Protein AF-U9T8V6-F1 (afdb_monomer)

Structure (mmCIF, N/CA/C/O backbone):
data_AF-U9T8V6-F1
#
_entry.id   AF-U9T8V6-F1
#
loop_
_atom_site.group_PDB
_atom_site.id
_atom_site.type_symbol
_atom_site.label_atom_id
_atom_site.label_alt_id
_atom_site.label_comp_id
_atom_site.label_asym_id
_atom_site.label_entity_id
_atom_site.label_seq_id
_atom_site.pdbx_PDB_ins_code
_atom_site.Cartn_x
_atom_site.Cartn_y
_atom_site.Cartn_z
_atom_site.occupancy
_atom_site.B_iso_or_equiv
_atom_site.auth_seq_id
_atom_site.auth_comp_id
_atom_site.auth_asym_id
_atom_site.auth_atom_id
_atom_site.pdbx_PDB_model_num
ATOM 1 N N . MET A 1 1 ? -4.586 -2.892 13.333 1.00 76.56 1 MET A N 1
ATOM 2 C CA . MET A 1 1 ? -3.416 -2.695 12.444 1.00 76.56 1 MET A CA 1
ATOM 3 C C . MET A 1 1 ? -3.308 -3.919 11.560 1.00 76.56 1 MET A C 1
ATOM 5 O O . MET A 1 1 ? -3.652 -4.995 12.030 1.00 76.56 1 MET A O 1
ATOM 9 N N . HIS A 1 2 ? -2.872 -3.768 10.314 1.00 85.69 2 HIS A N 1
ATOM 10 C CA . HIS A 1 2 ? -2.893 -4.848 9.320 1.00 85.69 2 HIS A CA 1
ATOM 11 C C . HIS A 1 2 ? -1.526 -5.534 9.220 1.00 85.69 2 HIS A C 1
ATOM 13 O O . HIS A 1 2 ? -0.833 -5.452 8.205 1.00 85.69 2 HIS A O 1
ATOM 19 N N . VAL A 1 3 ? -1.126 -6.150 10.335 1.00 90.56 3 VAL A N 1
A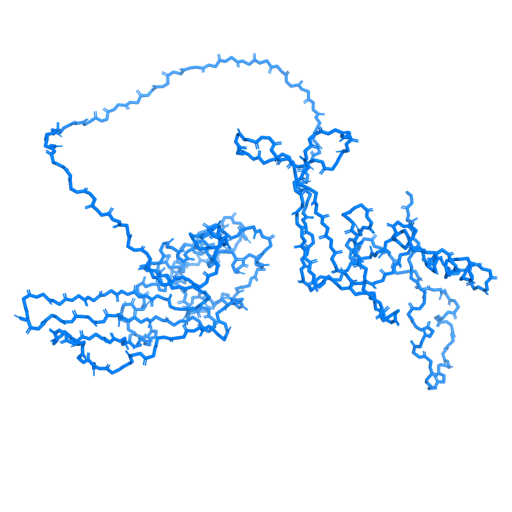TOM 20 C CA . VAL A 1 3 ? 0.111 -6.924 10.488 1.00 90.56 3 VAL A CA 1
ATOM 21 C C . VAL A 1 3 ? -0.121 -8.155 11.350 1.00 90.56 3 VAL A C 1
ATOM 23 O O . VAL A 1 3 ? -0.880 -8.114 12.316 1.00 90.56 3 VAL A O 1
ATOM 26 N N . GLU A 1 4 ? 0.610 -9.210 11.026 1.00 90.94 4 GLU A N 1
ATOM 27 C CA . GLU A 1 4 ? 0.791 -10.410 11.834 1.00 90.94 4 GLU A CA 1
ATOM 28 C C . GLU A 1 4 ? 2.281 -10.505 12.198 1.00 90.94 4 GLU A C 1
ATOM 30 O O . GLU A 1 4 ? 3.149 -10.350 11.334 1.00 90.94 4 GLU A O 1
ATOM 35 N N . ILE A 1 5 ? 2.596 -10.744 13.473 1.00 90.75 5 ILE A N 1
ATOM 36 C CA . ILE A 1 5 ? 3.973 -11.002 13.913 1.00 90.75 5 ILE A CA 1
ATOM 37 C C . ILE A 1 5 ? 4.182 -12.515 13.910 1.00 90.75 5 ILE A C 1
ATOM 39 O O . ILE A 1 5 ? 3.436 -13.245 14.558 1.00 90.75 5 ILE A O 1
ATOM 43 N N . THR A 1 6 ? 5.186 -12.980 13.173 1.00 90.88 6 THR A N 1
ATOM 44 C CA . THR A 1 6 ? 5.519 -14.404 13.028 1.00 90.88 6 THR A CA 1
ATOM 45 C C . THR A 1 6 ? 6.932 -14.678 13.542 1.00 90.88 6 THR A C 1
ATOM 47 O O . THR A 1 6 ? 7.736 -13.758 13.686 1.00 90.88 6 THR A O 1
ATOM 50 N N . SER A 1 7 ? 7.271 -15.953 13.740 1.00 88.88 7 SER A N 1
ATOM 51 C CA . SER A 1 7 ? 8.639 -16.415 14.030 1.00 88.88 7 SER A CA 1
ATOM 52 C C . SER A 1 7 ? 9.657 -16.138 12.912 1.00 88.88 7 SER A C 1
ATOM 54 O O . SER A 1 7 ? 10.851 -16.345 13.115 1.00 88.88 7 SER A O 1
ATOM 56 N N . TYR A 1 8 ? 9.204 -15.680 11.739 1.00 89.44 8 TYR A N 1
ATOM 57 C CA . TYR A 1 8 ? 10.047 -15.333 10.593 1.00 89.44 8 TYR A CA 1
ATOM 58 C C . TYR A 1 8 ? 10.137 -13.817 10.340 1.00 89.44 8 TYR A C 1
ATOM 60 O O . TYR A 1 8 ? 10.851 -13.401 9.425 1.00 89.44 8 TYR A O 1
ATOM 68 N N . GLY A 1 9 ? 9.422 -12.993 11.117 1.00 93.38 9 GLY A N 1
ATOM 69 C CA . GLY A 1 9 ? 9.320 -11.542 10.935 1.00 93.38 9 GLY A CA 1
ATOM 70 C C . GLY A 1 9 ? 7.880 -11.029 10.836 1.00 93.38 9 GLY A C 1
ATOM 71 O O . GLY A 1 9 ? 6.915 -11.705 11.206 1.00 93.38 9 GLY A O 1
ATOM 72 N N . ILE A 1 10 ? 7.730 -9.809 10.322 1.00 94.62 10 ILE A N 1
ATOM 73 C CA . ILE A 1 10 ? 6.448 -9.105 10.192 1.00 94.62 10 ILE A CA 1
ATOM 74 C C . ILE A 1 10 ? 5.794 -9.449 8.846 1.00 94.62 10 ILE A C 1
ATOM 76 O O . ILE A 1 10 ? 6.350 -9.162 7.784 1.00 94.62 10 ILE A O 1
ATOM 80 N N . LYS A 1 11 ? 4.586 -10.014 8.870 1.00 94.88 11 LYS A N 1
ATOM 81 C CA . LYS A 1 11 ? 3.729 -10.190 7.687 1.00 94.88 11 LYS A CA 1
ATOM 82 C C . LYS A 1 11 ? 2.713 -9.046 7.637 1.00 94.88 11 LYS A C 1
ATOM 84 O O . LYS A 1 11 ? 2.140 -8.680 8.659 1.00 94.88 11 LYS A O 1
ATOM 89 N N . VAL A 1 12 ? 2.489 -8.472 6.456 1.00 92.88 12 VAL A N 1
ATOM 90 C CA . VAL A 1 12 ? 1.542 -7.361 6.241 1.00 92.88 12 VAL A CA 1
ATOM 91 C C . VAL A 1 12 ? 0.280 -7.894 5.569 1.00 92.88 12 VAL A C 1
ATOM 93 O O . VAL A 1 12 ? 0.374 -8.627 4.590 1.00 92.88 12 VAL A O 1
ATOM 96 N N . THR A 1 13 ? -0.893 -7.533 6.095 1.00 91.56 13 THR A N 1
ATOM 97 C CA . THR A 1 13 ? -2.197 -8.079 5.664 1.00 91.56 13 THR A CA 1
ATOM 98 C C . THR A 1 13 ? -3.096 -7.073 4.941 1.00 91.56 13 THR A C 1
ATOM 100 O O . THR A 1 13 ? -4.217 -7.408 4.573 1.00 91.56 13 THR A O 1
ATOM 103 N N . ALA A 1 14 ? -2.622 -5.844 4.713 1.00 87.88 14 ALA A N 1
ATOM 104 C CA . ALA A 1 14 ? -3.291 -4.850 3.872 1.00 87.88 14 ALA A CA 1
ATOM 105 C C . ALA A 1 14 ? -2.462 -4.544 2.623 1.00 87.88 14 ALA A C 1
ATOM 107 O O . ALA A 1 14 ? -1.238 -4.428 2.696 1.00 87.88 14 ALA A O 1
ATOM 108 N N . THR A 1 15 ? -3.138 -4.343 1.494 1.00 91.06 15 THR A N 1
ATOM 109 C CA . THR A 1 15 ? -2.513 -3.953 0.229 1.00 91.06 15 THR A CA 1
ATOM 110 C C . THR A 1 15 ? -3.439 -3.080 -0.618 1.00 91.06 15 THR A C 1
ATOM 112 O O . THR A 1 15 ? -4.660 -3.155 -0.507 1.00 91.06 15 THR A O 1
ATOM 115 N N . ASP A 1 16 ? -2.839 -2.266 -1.479 1.00 88.50 16 ASP A N 1
ATOM 116 C CA . ASP A 1 16 ? -3.443 -1.591 -2.631 1.00 88.50 16 ASP A CA 1
ATOM 117 C C . ASP A 1 16 ? -2.772 -2.007 -3.965 1.00 88.50 16 ASP A C 1
ATOM 119 O O . ASP A 1 16 ? -3.024 -1.414 -5.010 1.00 88.50 16 ASP A O 1
ATOM 123 N N . GLY A 1 17 ? -1.915 -3.038 -3.947 1.00 84.69 17 GLY A N 1
ATOM 124 C CA . GLY A 1 17 ? -1.152 -3.524 -5.106 1.00 84.69 17 GLY A CA 1
ATOM 125 C C . GLY A 1 17 ? -1.876 -4.528 -6.012 1.00 84.69 17 GLY A C 1
ATOM 126 O O . GLY A 1 17 ? -1.366 -4.850 -7.088 1.00 84.69 17 GLY A O 1
ATOM 127 N N . ILE A 1 18 ? -3.047 -5.035 -5.618 1.00 80.88 18 ILE A N 1
ATOM 128 C CA . ILE A 1 18 ? -3.827 -6.000 -6.413 1.00 80.88 18 ILE A CA 1
ATOM 129 C C . ILE A 1 18 ? -4.321 -5.334 -7.708 1.00 80.88 18 ILE A C 1
ATOM 131 O O . ILE A 1 18 ? -4.786 -4.198 -7.701 1.00 80.88 18 ILE A O 1
ATOM 135 N N . GLY A 1 19 ? -4.185 -6.031 -8.842 1.00 77.25 19 GLY A N 1
ATOM 136 C CA . GLY A 1 19 ? -4.535 -5.499 -10.168 1.00 77.25 19 GLY A CA 1
ATOM 137 C C . GLY A 1 19 ? -3.570 -4.438 -10.721 1.00 77.25 19 GLY A C 1
ATOM 138 O O . GLY A 1 19 ? -3.832 -3.868 -11.779 1.00 77.25 19 GLY A O 1
ATOM 139 N N . SER A 1 20 ? -2.453 -4.161 -10.039 1.00 79.75 20 SER A N 1
ATOM 140 C CA . SER A 1 20 ? -1.491 -3.143 -10.473 1.00 79.75 20 SER A CA 1
ATOM 141 C C . SER A 1 20 ? -0.721 -3.513 -11.749 1.00 79.75 20 SER A C 1
ATOM 143 O O . SER A 1 20 ? -0.391 -4.673 -12.007 1.00 79.75 20 SER A O 1
ATOM 145 N N . SER A 1 21 ? -0.397 -2.493 -12.551 1.00 80.94 21 SER A N 1
ATOM 146 C CA . SER A 1 21 ? 0.270 -2.653 -13.849 1.00 80.94 21 SER A CA 1
ATOM 147 C C . SER A 1 21 ? 1.743 -3.057 -13.698 1.00 80.94 21 SER A C 1
ATOM 149 O O . SER A 1 21 ? 2.580 -2.273 -13.245 1.00 80.94 21 SER A O 1
ATOM 151 N N . GLN A 1 22 ? 2.056 -4.287 -14.108 1.00 84.62 22 GLN A N 1
ATOM 152 C CA . GLN A 1 22 ? 3.395 -4.881 -14.059 1.00 84.62 22 GLN A CA 1
ATOM 153 C C . GLN A 1 22 ? 4.218 -4.550 -15.326 1.00 84.62 22 GLN A C 1
ATOM 155 O O . GLN A 1 22 ? 3.644 -4.290 -16.390 1.00 84.62 22 GLN A O 1
ATOM 160 N N . PRO A 1 23 ? 5.566 -4.559 -15.269 1.00 86.69 23 PRO A N 1
ATOM 161 C CA . PRO A 1 23 ? 6.399 -4.289 -16.441 1.00 86.69 23 PRO A CA 1
ATOM 162 C C . PRO A 1 23 ? 6.256 -5.389 -17.507 1.00 86.69 23 PRO A C 1
ATOM 164 O O . PRO A 1 23 ? 6.464 -6.566 -17.230 1.00 86.69 23 PRO A O 1
ATOM 167 N N . LYS A 1 24 ? 5.949 -4.994 -18.751 1.00 87.12 24 LYS A N 1
ATOM 168 C CA . LYS A 1 24 ? 5.749 -5.925 -19.881 1.00 87.12 24 LYS A CA 1
ATOM 169 C C . LYS A 1 24 ? 7.059 -6.481 -20.461 1.00 87.12 24 LYS A C 1
ATOM 171 O O . LYS A 1 24 ? 7.102 -7.626 -20.900 1.00 87.12 24 LYS A O 1
ATOM 176 N N . ASN A 1 25 ? 8.130 -5.686 -20.460 1.00 86.38 25 ASN A N 1
ATOM 177 C CA . ASN A 1 25 ? 9.401 -6.020 -21.114 1.00 86.38 25 ASN A CA 1
ATOM 178 C C . ASN A 1 25 ? 10.255 -6.943 -20.224 1.00 86.38 25 ASN A C 1
ATOM 180 O O . ASN A 1 25 ? 11.256 -6.510 -19.659 1.00 86.38 25 ASN A O 1
ATOM 184 N N . LEU A 1 26 ? 9.840 -8.203 -20.058 1.00 87.50 26 LEU A N 1
ATOM 185 C CA . LEU A 1 26 ? 10.507 -9.187 -19.186 1.00 87.50 26 LEU A CA 1
ATOM 186 C C . LEU A 1 26 ? 11.672 -9.946 -19.853 1.00 87.50 26 LEU A C 1
ATOM 188 O O . LEU A 1 26 ? 12.389 -10.682 -19.180 1.00 87.50 26 LEU A O 1
ATOM 192 N N . LYS A 1 27 ? 11.861 -9.783 -21.166 1.00 86.81 27 LYS A N 1
ATOM 193 C CA . LYS A 1 27 ? 12.964 -10.368 -21.947 1.00 86.81 27 LYS A CA 1
ATOM 194 C C . LYS A 1 27 ? 13.853 -9.254 -22.515 1.00 86.81 27 LYS A C 1
ATOM 196 O O . LYS A 1 27 ? 13.319 -8.173 -22.770 1.00 86.81 27 LYS A O 1
ATOM 201 N N . PRO A 1 28 ? 15.156 -9.501 -22.752 1.00 84.44 28 PRO A N 1
ATOM 202 C CA . PRO A 1 28 ? 16.010 -8.609 -23.532 1.00 84.44 28 PRO A CA 1
ATOM 203 C C . PRO A 1 28 ? 15.367 -8.257 -24.879 1.00 84.44 28 PRO A C 1
ATOM 205 O O . PRO A 1 28 ? 14.999 -9.142 -25.649 1.00 84.44 28 PRO A O 1
ATOM 208 N N . VAL A 1 29 ? 15.221 -6.960 -25.145 1.00 82.88 29 VAL A N 1
ATOM 209 C CA . VAL A 1 29 ? 14.753 -6.397 -26.418 1.00 82.88 29 VAL A CA 1
ATOM 210 C C . VAL A 1 29 ? 15.662 -5.221 -26.755 1.00 82.88 29 VAL A C 1
ATOM 212 O O . VAL A 1 29 ? 16.006 -4.442 -25.862 1.00 82.88 29 VAL A O 1
ATOM 215 N N . ASN A 1 30 ? 16.044 -5.111 -28.027 1.00 83.25 30 ASN A N 1
ATOM 216 C CA . ASN A 1 30 ? 16.799 -3.980 -28.553 1.00 83.25 30 ASN A CA 1
ATOM 217 C C . ASN A 1 30 ? 15.864 -2.787 -28.811 1.00 83.25 30 ASN A C 1
ATOM 219 O O . ASN A 1 30 ? 14.921 -2.899 -29.593 1.00 83.25 30 ASN A O 1
ATOM 223 N N . ASP A 1 31 ? 16.158 -1.642 -28.193 1.00 79.94 31 ASP A N 1
ATOM 224 C CA . ASP A 1 31 ? 15.668 -0.327 -28.620 1.00 79.94 31 ASP A CA 1
ATOM 225 C C . ASP A 1 31 ? 16.151 -0.046 -30.066 1.00 79.94 31 ASP A C 1
ATOM 227 O O . ASP A 1 31 ? 17.206 -0.535 -30.473 1.00 79.94 31 ASP A O 1
ATOM 231 N N . GLU A 1 32 ? 15.487 0.859 -30.796 1.00 81.00 32 GLU A N 1
ATOM 232 C CA . GLU A 1 32 ? 15.889 1.368 -32.135 1.00 81.00 32 GLU A CA 1
ATOM 233 C C . GLU A 1 32 ? 17.372 1.782 -32.241 1.00 81.00 32 GLU A C 1
ATOM 235 O O . GLU A 1 32 ? 17.970 1.778 -33.313 1.00 81.00 32 GLU A O 1
ATOM 240 N N . LYS A 1 33 ? 17.976 2.156 -31.107 1.00 80.06 33 LYS A N 1
ATOM 241 C CA . LYS A 1 33 ? 19.366 2.618 -30.990 1.00 80.06 33 LYS A CA 1
ATOM 242 C C . LYS A 1 33 ? 20.358 1.496 -30.643 1.00 80.06 33 LYS A C 1
ATOM 244 O O . LYS A 1 33 ? 21.505 1.787 -30.319 1.00 80.06 33 LYS A O 1
ATOM 249 N N . GLY A 1 34 ? 19.926 0.232 -30.672 1.00 80.94 34 GLY A N 1
ATOM 250 C CA . GLY A 1 34 ? 20.739 -0.943 -30.332 1.00 80.94 34 GLY A CA 1
ATOM 251 C C . GLY A 1 34 ? 21.052 -1.095 -28.839 1.00 80.94 34 GLY A C 1
ATOM 252 O O . GLY A 1 34 ? 22.026 -1.751 -28.493 1.00 80.94 34 GLY A O 1
ATOM 253 N N . ASN A 1 35 ? 20.270 -0.467 -27.955 1.00 85.25 35 ASN A N 1
ATOM 254 C CA . ASN A 1 35 ? 20.413 -0.626 -26.503 1.00 85.25 35 ASN A CA 1
ATOM 255 C C . ASN A 1 35 ? 19.469 -1.724 -26.010 1.00 85.25 35 ASN A C 1
ATOM 257 O O . ASN A 1 35 ? 18.309 -1.739 -26.414 1.00 85.25 35 ASN A O 1
ATOM 261 N N . VAL A 1 36 ? 19.906 -2.571 -25.082 1.00 87.19 36 VAL A N 1
ATOM 262 C CA . VAL A 1 36 ? 19.063 -3.624 -24.498 1.00 87.19 36 VAL A CA 1
ATOM 263 C C . VAL A 1 36 ? 18.389 -3.102 -23.228 1.00 87.19 36 VAL A C 1
ATOM 265 O O . VAL A 1 36 ? 19.043 -2.501 -22.375 1.00 87.19 36 VAL A O 1
ATOM 268 N N . SER A 1 37 ? 17.073 -3.303 -23.080 1.00 89.00 37 SER A N 1
ATOM 269 C CA . SER A 1 37 ? 16.305 -2.784 -21.932 1.00 89.00 37 SER A CA 1
ATOM 270 C C . SER A 1 37 ? 15.194 -3.739 -21.471 1.00 89.00 37 SER A C 1
ATOM 272 O O . SER A 1 37 ? 14.155 -3.847 -22.125 1.00 89.00 37 SER A O 1
ATOM 274 N N . TYR A 1 38 ? 15.368 -4.377 -20.306 1.00 90.75 38 TYR A N 1
ATOM 275 C CA . TYR A 1 38 ? 14.437 -5.388 -19.777 1.00 90.75 38 TYR A CA 1
ATOM 276 C C . TYR A 1 38 ? 14.312 -5.395 -18.245 1.00 90.75 38 TYR A C 1
ATOM 278 O O . TYR A 1 38 ? 15.158 -4.875 -17.520 1.00 90.75 38 TYR A O 1
ATOM 286 N N . TYR A 1 39 ? 13.228 -5.990 -17.744 1.00 91.69 39 TYR A N 1
ATOM 287 C CA . TYR A 1 39 ? 12.897 -6.095 -16.324 1.00 91.69 39 TYR A CA 1
ATOM 288 C C . TYR A 1 39 ? 13.025 -7.541 -15.838 1.00 91.69 39 TYR A C 1
ATOM 290 O O . TYR A 1 39 ? 12.225 -8.403 -16.193 1.00 91.69 39 TYR A O 1
ATOM 298 N N . GLN A 1 40 ? 13.993 -7.793 -14.961 1.00 92.38 40 GLN A N 1
ATOM 299 C CA . GLN A 1 40 ? 14.139 -9.062 -14.253 1.00 92.38 40 GLN A CA 1
ATOM 300 C C . GLN A 1 40 ? 13.305 -9.026 -12.965 1.00 92.38 40 GLN A C 1
ATOM 302 O O . GLN A 1 40 ? 13.500 -8.140 -12.133 1.00 92.38 40 GLN A O 1
ATOM 307 N N . ARG A 1 41 ? 12.378 -9.976 -12.783 1.00 92.75 41 ARG A N 1
ATOM 308 C CA . ARG A 1 41 ? 11.651 -10.167 -11.513 1.00 92.75 41 ARG A CA 1
ATOM 309 C C . ARG A 1 41 ? 12.570 -10.831 -10.486 1.00 92.75 41 ARG A C 1
ATOM 311 O O . ARG A 1 41 ? 13.279 -11.772 -10.837 1.00 92.75 41 ARG A O 1
ATOM 318 N N . PHE A 1 42 ? 12.503 -10.408 -9.225 1.00 90.38 42 PHE A N 1
ATOM 319 C CA . PHE A 1 42 ? 13.131 -11.131 -8.118 1.00 90.38 42 PHE A CA 1
ATOM 320 C C . PHE A 1 42 ? 12.126 -11.947 -7.310 1.00 90.38 42 PHE A C 1
ATOM 322 O O . PHE A 1 42 ? 10.945 -11.610 -7.207 1.00 90.38 42 PHE A O 1
ATOM 329 N N . THR A 1 43 ? 12.629 -13.034 -6.733 1.00 86.31 43 THR A N 1
ATOM 330 C CA . THR A 1 43 ? 11.986 -13.748 -5.632 1.00 86.31 43 THR A CA 1
ATOM 331 C C . THR A 1 43 ? 12.506 -13.184 -4.312 1.00 86.31 43 THR A C 1
ATOM 333 O O . THR A 1 43 ? 13.596 -12.615 -4.251 1.00 86.31 43 THR A O 1
ATOM 336 N N . ASN A 1 44 ? 11.765 -13.383 -3.225 1.00 78.00 44 ASN A N 1
ATOM 337 C CA . ASN A 1 44 ? 12.134 -12.849 -1.907 1.00 78.00 44 ASN A CA 1
ATOM 338 C C . ASN A 1 44 ? 13.382 -13.511 -1.291 1.00 78.00 44 ASN A C 1
ATOM 340 O O . ASN A 1 44 ? 13.912 -13.021 -0.301 1.00 78.00 44 ASN A O 1
ATOM 344 N N . LYS A 1 45 ? 13.875 -14.592 -1.915 1.00 80.69 45 LYS A N 1
ATOM 345 C CA . LYS A 1 45 ? 15.147 -15.260 -1.596 1.00 80.69 45 LYS A CA 1
ATOM 346 C C . LYS A 1 45 ? 16.370 -14.582 -2.238 1.00 80.69 45 LYS A C 1
ATOM 348 O O . LYS A 1 45 ? 17.493 -14.980 -1.954 1.00 80.69 45 LYS A O 1
ATOM 353 N N . ASP A 1 46 ? 16.181 -13.595 -3.117 1.00 90.50 46 ASP A N 1
ATOM 354 C CA . ASP A 1 46 ? 17.280 -12.802 -3.674 1.00 90.50 46 ASP A CA 1
ATOM 355 C C . ASP A 1 46 ? 17.797 -11.807 -2.622 1.00 90.50 46 ASP A C 1
ATOM 357 O O . ASP A 1 46 ? 17.015 -11.053 -2.043 1.00 90.50 46 ASP A O 1
ATOM 361 N N . GLN A 1 47 ? 19.115 -11.736 -2.417 1.00 90.00 47 GLN A N 1
ATOM 362 C CA . GLN A 1 47 ? 19.756 -10.817 -1.462 1.00 90.00 47 GLN A CA 1
ATOM 363 C C . GLN A 1 47 ? 19.336 -9.343 -1.667 1.00 90.00 47 GLN A C 1
ATOM 365 O O . GLN A 1 47 ? 19.251 -8.558 -0.717 1.00 90.00 47 GLN A O 1
ATOM 370 N N . ARG A 1 48 ? 19.025 -8.943 -2.910 1.00 89.75 48 ARG A N 1
ATOM 371 C CA . ARG A 1 48 ? 18.535 -7.596 -3.247 1.00 89.75 48 ARG A CA 1
ATOM 372 C C . ARG A 1 48 ? 17.103 -7.372 -2.768 1.00 89.75 48 ARG A C 1
ATOM 374 O O . ARG A 1 48 ? 16.785 -6.232 -2.431 1.00 89.75 48 ARG A O 1
ATOM 381 N N . ALA A 1 49 ? 16.269 -8.412 -2.742 1.00 93.19 49 ALA A N 1
ATOM 382 C CA . ALA A 1 49 ? 14.938 -8.382 -2.144 1.00 93.19 49 ALA A CA 1
ATOM 383 C C . ALA A 1 49 ? 15.029 -8.419 -0.615 1.00 93.19 49 ALA A C 1
ATOM 385 O O . ALA A 1 49 ? 14.410 -7.584 0.042 1.00 93.19 49 ALA A O 1
ATOM 386 N N . GLU A 1 50 ? 15.880 -9.278 -0.049 1.00 94.25 50 GLU A N 1
ATOM 387 C CA . GLU A 1 50 ? 16.074 -9.369 1.400 1.00 94.25 50 GLU A CA 1
ATOM 388 C C . GLU A 1 50 ? 16.495 -8.021 2.012 1.00 94.25 50 GLU A C 1
ATOM 390 O O . GLU A 1 50 ? 15.877 -7.558 2.968 1.00 94.25 50 GLU A O 1
ATOM 395 N N . HIS A 1 51 ? 17.450 -7.305 1.406 1.00 94.75 51 HIS A N 1
ATOM 396 C CA . HIS A 1 51 ? 17.835 -5.955 1.848 1.00 94.75 51 HIS A CA 1
ATOM 397 C C . HIS A 1 51 ? 16.665 -4.941 1.822 1.00 94.75 51 HIS A C 1
ATOM 399 O O . HIS A 1 51 ? 16.619 -4.029 2.652 1.00 94.75 51 HIS A O 1
ATOM 405 N N . TRP A 1 52 ? 15.703 -5.067 0.894 1.00 96.88 52 TRP A N 1
ATOM 406 C CA . TRP A 1 52 ? 14.474 -4.259 0.937 1.00 96.88 52 TRP A CA 1
ATOM 407 C C . TRP A 1 52 ? 13.580 -4.686 2.112 1.00 96.88 52 TRP A C 1
ATOM 409 O O . TRP A 1 52 ? 13.151 -3.825 2.881 1.00 96.88 52 TRP A O 1
ATOM 419 N N . LEU A 1 53 ? 13.335 -5.990 2.280 1.00 96.94 53 LEU A N 1
ATOM 420 C CA . LEU A 1 53 ? 12.471 -6.556 3.325 1.00 96.94 53 LEU A CA 1
ATOM 421 C C . LEU A 1 53 ? 12.995 -6.272 4.744 1.00 96.94 53 LEU A C 1
ATOM 423 O O . LEU A 1 53 ? 12.212 -5.896 5.616 1.00 96.94 53 LEU A O 1
ATOM 427 N N . GLN A 1 54 ? 14.310 -6.361 4.968 1.00 96.50 54 GLN A N 1
ATOM 428 C CA . GLN A 1 54 ? 14.974 -5.974 6.219 1.00 96.50 54 GLN A CA 1
ATOM 429 C C . GLN A 1 54 ? 14.790 -4.474 6.510 1.00 96.50 54 GLN A C 1
ATOM 431 O O . GLN A 1 54 ? 14.338 -4.092 7.587 1.00 96.50 54 GLN A O 1
ATOM 436 N N . ARG A 1 55 ? 15.086 -3.593 5.541 1.00 97.12 55 ARG A N 1
ATOM 437 C CA . ARG A 1 55 ? 14.972 -2.135 5.746 1.00 97.12 55 ARG A CA 1
ATOM 438 C C . ARG A 1 55 ? 13.541 -1.673 6.001 1.00 97.12 55 ARG A C 1
ATOM 440 O O . ARG A 1 55 ? 13.335 -0.779 6.819 1.00 97.12 55 ARG A O 1
ATOM 447 N N . LEU A 1 56 ? 12.573 -2.258 5.298 1.00 97.94 56 LEU A N 1
ATOM 448 C CA . LEU A 1 56 ? 11.153 -1.970 5.486 1.00 97.94 56 LEU A CA 1
ATOM 449 C C . LEU A 1 56 ? 10.636 -2.540 6.811 1.00 97.94 56 LEU A C 1
ATOM 451 O O . LEU A 1 56 ? 9.938 -1.837 7.539 1.00 97.94 56 LEU A O 1
ATOM 455 N N . GLY A 1 57 ? 11.018 -3.775 7.150 1.00 97.25 57 GLY A N 1
ATOM 456 C CA . GLY A 1 57 ? 10.620 -4.435 8.391 1.00 97.25 57 GLY A CA 1
ATOM 457 C C . GLY A 1 57 ? 11.132 -3.712 9.629 1.00 97.25 57 GLY A C 1
ATOM 458 O O . GLY A 1 57 ? 10.366 -3.516 10.565 1.00 97.25 57 GLY A O 1
ATOM 459 N N . LYS A 1 58 ? 12.371 -3.210 9.607 1.00 97.12 58 LYS A N 1
ATOM 460 C CA . LYS A 1 58 ? 12.921 -2.408 10.704 1.00 97.12 58 LYS A CA 1
ATOM 461 C C . LYS A 1 58 ? 12.175 -1.091 10.908 1.00 97.12 58 LYS A C 1
ATOM 463 O O . LYS A 1 58 ? 11.749 -0.797 12.022 1.00 97.12 58 LYS A O 1
ATOM 468 N N . ALA A 1 59 ? 11.957 -0.327 9.837 1.00 96.31 59 ALA A N 1
ATOM 469 C CA . ALA A 1 59 ? 11.198 0.923 9.917 1.00 96.31 59 ALA A CA 1
ATOM 470 C C . ALA A 1 59 ? 9.748 0.688 10.389 1.00 96.31 59 ALA A C 1
ATOM 472 O O . ALA A 1 59 ? 9.188 1.499 11.131 1.00 96.31 59 ALA A O 1
ATOM 473 N N . LEU A 1 60 ? 9.155 -0.448 10.006 1.00 96.06 60 LEU A N 1
ATOM 474 C CA . LEU A 1 60 ? 7.844 -0.872 10.483 1.00 96.06 60 LEU A CA 1
ATOM 475 C C . LEU A 1 60 ? 7.874 -1.324 11.954 1.00 96.06 60 LEU A C 1
ATOM 477 O O . LEU A 1 60 ? 6.962 -0.979 12.698 1.00 96.06 60 LEU A O 1
ATOM 481 N N . ALA A 1 61 ? 8.919 -2.018 12.411 1.00 96.06 61 ALA A N 1
ATOM 482 C CA . ALA A 1 61 ? 9.091 -2.404 13.811 1.00 96.06 61 ALA A CA 1
ATOM 483 C C . ALA A 1 61 ? 9.235 -1.178 14.728 1.00 96.06 61 ALA A C 1
ATOM 485 O O . ALA A 1 61 ? 8.580 -1.106 15.767 1.00 96.06 61 ALA A O 1
ATOM 486 N N . ASP A 1 62 ? 10.015 -0.172 14.319 1.00 94.88 62 ASP A N 1
ATOM 487 C CA . ASP A 1 62 ? 10.125 1.110 15.027 1.00 94.88 62 ASP A CA 1
ATOM 488 C C . ASP A 1 62 ? 8.774 1.842 15.105 1.00 94.88 62 ASP A C 1
ATOM 490 O O . ASP A 1 62 ? 8.406 2.369 16.161 1.00 94.88 62 ASP A O 1
ATOM 494 N N . TYR A 1 63 ? 7.987 1.817 14.024 1.00 93.56 63 TYR A N 1
ATOM 495 C CA . TYR A 1 63 ? 6.623 2.348 14.016 1.00 93.56 63 TYR A CA 1
ATOM 496 C C . TYR A 1 63 ? 5.684 1.571 14.962 1.00 93.56 63 TYR A C 1
ATOM 498 O O . TYR A 1 63 ? 4.975 2.184 15.764 1.00 93.56 63 TYR A O 1
ATOM 506 N N . LEU A 1 64 ? 5.690 0.236 14.913 1.00 91.19 64 LEU A N 1
ATOM 507 C CA . LEU A 1 64 ? 4.817 -0.626 15.721 1.00 91.19 64 LEU A CA 1
ATOM 508 C C . LEU A 1 64 ? 5.165 -0.584 17.217 1.00 91.19 64 LEU A C 1
ATOM 510 O O . LEU A 1 64 ? 4.252 -0.571 18.045 1.00 91.19 64 LEU A O 1
ATOM 514 N N . ARG A 1 65 ? 6.449 -0.449 17.573 1.00 92.88 65 ARG A N 1
ATOM 515 C CA . ARG A 1 65 ? 6.882 -0.146 18.947 1.00 92.88 65 ARG A CA 1
ATOM 516 C C . ARG A 1 65 ? 6.325 1.198 19.415 1.00 92.88 65 ARG A C 1
ATOM 518 O O . ARG A 1 65 ? 5.677 1.266 20.458 1.00 92.88 65 ARG A O 1
ATOM 525 N N . LYS A 1 66 ? 6.524 2.262 18.626 1.00 91.06 66 LYS A N 1
ATOM 526 C CA . LYS A 1 66 ? 6.168 3.640 19.009 1.00 91.06 66 LYS A CA 1
ATOM 527 C C . LYS A 1 66 ? 4.660 3.911 19.066 1.00 91.06 66 LYS A C 1
ATOM 529 O O . LYS A 1 66 ? 4.220 4.649 19.944 1.00 91.06 66 LYS A O 1
ATOM 534 N N . TYR A 1 67 ? 3.880 3.358 18.136 1.00 87.38 67 TYR A N 1
ATOM 535 C CA . TYR A 1 67 ? 2.450 3.672 17.981 1.00 87.38 67 TYR A CA 1
ATOM 536 C C . TYR A 1 67 ? 1.517 2.492 18.277 1.00 87.38 67 TYR A C 1
ATOM 538 O O . TYR A 1 67 ? 0.377 2.713 18.675 1.00 87.38 67 TYR A O 1
ATOM 546 N N . GLY A 1 68 ? 1.980 1.250 18.107 1.00 81.19 68 GLY A N 1
ATOM 547 C CA . GLY A 1 68 ? 1.206 0.038 18.403 1.00 81.19 68 GLY A CA 1
ATOM 548 C C . GLY A 1 68 ? 1.459 -0.561 19.787 1.00 81.19 68 GLY A C 1
ATOM 549 O O . GLY A 1 68 ? 0.724 -1.460 20.184 1.00 81.19 68 GLY A O 1
ATOM 550 N N . LYS A 1 69 ? 2.485 -0.088 20.515 1.00 85.81 69 LYS A N 1
ATOM 551 C CA . LYS A 1 69 ? 2.992 -0.688 21.768 1.00 85.81 69 LYS A CA 1
ATOM 552 C C . LYS A 1 69 ? 3.365 -2.177 21.633 1.00 85.81 69 LYS A C 1
ATOM 554 O O . LYS A 1 69 ? 3.408 -2.899 22.625 1.00 85.81 69 LYS A O 1
ATOM 559 N N . MET A 1 70 ? 3.644 -2.640 20.413 1.00 85.44 70 MET A N 1
ATOM 560 C CA . MET A 1 70 ? 4.035 -4.024 20.143 1.00 85.44 70 MET A CA 1
ATOM 561 C C . MET A 1 70 ? 5.529 -4.199 20.408 1.00 85.44 70 MET A C 1
ATOM 563 O O . MET A 1 70 ? 6.341 -3.473 19.832 1.00 85.44 70 MET A O 1
ATOM 567 N N . ASN A 1 71 ? 5.904 -5.174 21.238 1.00 86.31 71 ASN A N 1
ATOM 568 C CA . ASN A 1 71 ? 7.303 -5.566 21.366 1.00 86.31 71 ASN A CA 1
ATOM 569 C C . ASN A 1 71 ? 7.667 -6.530 20.228 1.00 86.31 71 ASN A C 1
ATOM 571 O O . ASN A 1 71 ? 7.049 -7.581 20.080 1.00 86.31 71 ASN A O 1
ATOM 575 N N . ILE A 1 72 ? 8.656 -6.156 19.418 1.00 90.19 72 ILE A N 1
ATOM 576 C CA . ILE A 1 72 ? 9.154 -6.942 18.285 1.00 90.19 72 ILE A CA 1
ATOM 577 C C . ILE A 1 72 ? 10.653 -7.108 18.501 1.00 90.19 72 ILE A C 1
ATOM 579 O O . ILE A 1 72 ? 11.374 -6.110 18.604 1.00 90.19 72 ILE A O 1
ATOM 583 N N . SER A 1 73 ? 11.093 -8.362 18.604 1.00 90.94 73 SER A N 1
ATOM 584 C CA . SER A 1 73 ? 12.498 -8.711 18.817 1.00 90.94 73 SER A CA 1
ATOM 585 C C . SER A 1 73 ? 13.345 -8.478 17.560 1.00 90.94 73 SER A C 1
ATOM 587 O O . SER A 1 73 ? 12.817 -8.423 16.446 1.00 90.94 73 SER A O 1
ATOM 589 N N . LYS A 1 74 ? 14.661 -8.318 17.730 1.00 89.94 74 LYS A N 1
ATOM 590 C CA . LYS A 1 74 ? 15.569 -7.783 16.695 1.00 89.94 74 LYS A CA 1
ATOM 591 C C . LYS A 1 74 ? 15.682 -8.690 15.468 1.00 89.94 74 LYS A C 1
ATOM 593 O O . LYS A 1 74 ? 15.687 -8.203 14.343 1.00 89.94 74 LYS A O 1
ATOM 598 N N . GLU A 1 75 ? 15.705 -9.999 15.674 1.00 90.38 75 GLU A N 1
ATOM 599 C CA . GLU A 1 75 ? 15.694 -11.033 14.635 1.00 90.38 75 GLU A CA 1
ATOM 600 C C . GLU A 1 75 ? 14.418 -11.017 13.768 1.00 90.38 75 GLU A C 1
ATOM 602 O O . GLU A 1 75 ? 14.447 -11.453 12.615 1.00 90.38 75 GLU A O 1
ATOM 607 N N . ASN A 1 76 ? 13.332 -10.431 14.286 1.00 92.06 76 ASN A N 1
ATOM 608 C CA . ASN A 1 76 ? 12.048 -10.264 13.605 1.00 92.06 76 ASN A CA 1
ATOM 609 C C . ASN A 1 76 ? 11.847 -8.851 13.009 1.00 92.06 76 ASN A C 1
ATOM 611 O O . ASN A 1 76 ? 10.776 -8.569 12.473 1.00 92.06 76 ASN A O 1
ATOM 615 N N . GLU A 1 77 ? 12.861 -7.969 13.015 1.00 95.31 77 GLU A N 1
ATOM 616 C CA . GLU A 1 77 ? 12.844 -6.637 12.363 1.00 95.31 77 GLU A CA 1
ATOM 617 C C . GLU A 1 77 ? 12.951 -6.701 10.820 1.00 95.31 77 GLU A C 1
ATOM 619 O O . GLU A 1 77 ? 13.593 -5.867 10.180 1.00 95.31 77 GLU A O 1
ATOM 624 N N . LYS A 1 78 ? 12.310 -7.686 10.189 1.00 95.88 78 LYS A N 1
ATOM 625 C CA . LYS A 1 78 ? 12.247 -7.858 8.731 1.00 95.88 78 LYS A CA 1
ATOM 626 C C . LYS A 1 78 ? 10.821 -8.168 8.294 1.00 95.88 78 LYS A C 1
ATOM 628 O O . LYS A 1 78 ? 10.051 -8.755 9.053 1.00 95.88 78 LYS A O 1
ATOM 633 N N . LEU A 1 79 ? 10.464 -7.772 7.076 1.00 96.44 79 LEU A N 1
ATOM 634 C CA . LEU A 1 79 ? 9.245 -8.270 6.449 1.00 96.44 79 LEU A CA 1
ATOM 635 C C . LEU A 1 79 ? 9.423 -9.742 6.050 1.00 96.44 79 LEU A C 1
ATOM 637 O O . LEU A 1 79 ? 10.495 -10.123 5.580 1.00 96.44 79 LEU A O 1
ATOM 641 N N . VAL A 1 80 ? 8.367 -10.544 6.199 1.00 95.12 80 VAL A N 1
ATOM 642 C CA . VAL A 1 80 ? 8.312 -11.922 5.670 1.00 95.12 80 VAL A CA 1
ATOM 643 C C . VAL A 1 80 ? 8.216 -11.907 4.140 1.00 95.12 80 VAL A C 1
ATOM 645 O O . VAL A 1 80 ? 8.879 -12.688 3.465 1.00 95.12 80 VAL A O 1
ATOM 648 N N . ASP A 1 81 ? 7.413 -10.987 3.601 1.00 95.06 81 ASP A N 1
ATOM 649 C CA . ASP A 1 81 ? 7.204 -10.760 2.170 1.00 95.06 81 ASP A CA 1
ATOM 650 C C . ASP A 1 81 ? 6.817 -9.284 1.934 1.00 95.06 81 ASP A C 1
ATOM 652 O O . ASP A 1 81 ? 6.521 -8.544 2.881 1.00 95.06 81 ASP A O 1
ATOM 656 N N . PHE A 1 82 ? 6.796 -8.841 0.679 1.00 95.44 82 PHE A N 1
ATOM 657 C CA . PHE A 1 82 ? 6.123 -7.599 0.306 1.00 95.44 82 PHE A CA 1
ATOM 658 C C . PHE A 1 82 ? 4.593 -7.762 0.449 1.00 95.44 82 PHE A C 1
ATOM 660 O O . PHE A 1 82 ? 4.087 -8.885 0.413 1.00 95.44 82 PHE A O 1
ATOM 667 N N . PRO A 1 83 ? 3.819 -6.669 0.607 1.00 94.75 83 PRO A N 1
ATOM 668 C CA . PRO A 1 83 ? 2.357 -6.754 0.591 1.00 94.75 83 PRO A CA 1
ATOM 669 C C . PRO A 1 83 ? 1.840 -7.371 -0.717 1.00 94.75 83 PRO A C 1
ATOM 671 O O . PRO A 1 83 ? 2.439 -7.185 -1.773 1.00 94.75 83 PRO A O 1
ATOM 674 N N . GLU A 1 84 ? 0.715 -8.082 -0.674 1.00 91.69 84 GLU A N 1
ATOM 675 C CA . GLU A 1 84 ? 0.196 -8.809 -1.839 1.00 91.69 84 GLU A CA 1
ATOM 676 C C . GLU A 1 84 ? 0.034 -7.911 -3.085 1.00 91.69 84 GLU A C 1
ATOM 678 O O . GLU A 1 84 ? -0.418 -6.770 -3.007 1.00 91.69 84 GLU A O 1
ATOM 683 N N . GLY A 1 85 ? 0.441 -8.408 -4.255 1.00 88.88 85 GLY A N 1
ATOM 684 C CA . GLY A 1 85 ? 0.461 -7.631 -5.501 1.00 88.88 85 GLY A CA 1
ATOM 685 C C . GLY A 1 85 ? 1.646 -6.662 -5.650 1.00 88.88 85 GLY A C 1
ATOM 686 O O . GLY A 1 85 ? 1.840 -6.126 -6.742 1.00 88.88 85 GLY A O 1
ATOM 687 N N . TYR A 1 86 ? 2.477 -6.472 -4.617 1.00 93.81 86 TYR A N 1
ATOM 688 C CA . TYR A 1 86 ? 3.771 -5.802 -4.757 1.00 93.81 86 TYR A CA 1
ATOM 689 C C . TYR A 1 86 ? 4.866 -6.785 -5.186 1.00 93.81 86 TYR A C 1
ATOM 691 O O . TYR A 1 86 ? 4.969 -7.897 -4.673 1.00 93.81 86 TYR A O 1
ATOM 699 N N . VAL A 1 87 ? 5.708 -6.372 -6.137 1.00 93.69 87 VAL A N 1
ATOM 700 C CA . VAL A 1 87 ? 6.758 -7.221 -6.724 1.00 93.69 87 VAL A CA 1
ATOM 701 C C . VAL A 1 87 ? 8.014 -6.399 -7.007 1.00 93.69 87 VAL A C 1
ATOM 703 O O . VAL A 1 87 ? 7.953 -5.338 -7.633 1.00 93.69 87 VAL A O 1
ATOM 706 N N . LEU A 1 88 ? 9.175 -6.888 -6.562 1.00 95.50 88 LEU A N 1
ATOM 707 C CA . LEU A 1 88 ? 10.463 -6.245 -6.823 1.00 95.50 88 LEU A CA 1
ATOM 708 C C . LEU A 1 88 ? 11.038 -6.692 -8.175 1.00 95.50 88 LEU A C 1
ATOM 710 O O . LEU A 1 88 ? 11.177 -7.886 -8.451 1.00 95.50 88 LEU A O 1
ATOM 714 N N . TYR A 1 89 ? 11.429 -5.715 -8.991 1.00 94.38 89 TYR A N 1
ATOM 715 C CA . TYR A 1 89 ? 12.119 -5.912 -10.262 1.00 94.38 89 TYR A CA 1
ATOM 716 C C . TYR A 1 89 ? 13.446 -5.148 -10.296 1.00 94.38 89 TYR A C 1
ATOM 718 O O . TYR A 1 89 ? 13.588 -4.089 -9.676 1.00 94.38 89 TYR A O 1
ATOM 726 N N . GLN A 1 90 ? 14.389 -5.630 -11.101 1.00 93.44 90 GLN A N 1
ATOM 727 C CA . GLN A 1 90 ? 15.537 -4.857 -11.569 1.00 93.44 90 GLN A CA 1
ATOM 728 C C . GLN A 1 90 ? 15.350 -4.520 -13.050 1.00 93.44 90 GLN A C 1
ATOM 730 O O . GLN A 1 90 ? 15.167 -5.412 -13.877 1.00 93.44 90 GLN A O 1
ATOM 735 N N . HIS A 1 91 ? 15.383 -3.230 -13.380 1.00 92.94 91 HIS A N 1
ATOM 736 C CA . HIS A 1 91 ? 15.487 -2.760 -14.758 1.00 92.94 91 HIS A CA 1
ATOM 737 C C . HIS A 1 91 ? 16.963 -2.814 -15.149 1.00 92.94 91 HIS A C 1
ATOM 739 O O . HIS A 1 91 ? 17.773 -2.023 -14.660 1.00 92.94 91 HIS A O 1
ATOM 745 N N . ASN A 1 92 ? 17.293 -3.775 -16.005 1.00 91.75 92 ASN A N 1
ATOM 746 C CA . ASN A 1 92 ? 18.583 -3.885 -16.664 1.00 91.75 92 ASN A CA 1
ATOM 747 C C . ASN A 1 92 ? 18.548 -3.031 -17.934 1.00 91.75 92 ASN A C 1
ATOM 749 O O . ASN A 1 92 ? 17.640 -3.177 -18.760 1.00 91.75 92 ASN A O 1
ATOM 753 N N . LYS A 1 93 ? 19.525 -2.134 -18.077 1.00 90.06 93 LYS A N 1
ATOM 754 C CA . LYS A 1 93 ? 19.787 -1.417 -19.323 1.00 90.06 93 LYS A CA 1
ATOM 755 C C . LYS A 1 93 ? 21.267 -1.482 -19.677 1.00 90.06 93 LYS A C 1
ATOM 757 O O . LYS A 1 93 ? 22.101 -0.943 -18.948 1.00 90.06 93 LYS A O 1
ATOM 762 N N . GLU A 1 94 ? 21.555 -2.082 -20.821 1.00 89.94 94 GLU A N 1
ATOM 763 C CA . GLU A 1 94 ? 22.873 -2.121 -21.452 1.00 89.94 94 GLU A CA 1
ATOM 764 C C . GLU A 1 94 ? 22.855 -1.178 -22.668 1.00 89.94 94 GLU A C 1
ATOM 766 O O . GLU A 1 94 ? 21.869 -1.129 -23.412 1.00 89.94 94 GLU A O 1
ATOM 771 N N . TYR A 1 95 ? 23.909 -0.379 -22.853 1.00 87.12 95 TYR A N 1
ATOM 772 C CA . TYR A 1 95 ? 24.040 0.491 -24.028 1.00 87.12 95 TYR A CA 1
ATOM 773 C C . TYR A 1 95 ? 24.824 -0.215 -25.136 1.00 87.12 95 TYR A C 1
ATOM 775 O O . TYR A 1 95 ? 25.737 -0.978 -24.832 1.00 87.12 95 TYR A O 1
ATOM 783 N N . LYS A 1 96 ? 24.499 0.077 -26.405 1.00 82.06 96 LYS A N 1
ATOM 784 C CA . LYS A 1 96 ? 25.061 -0.586 -27.602 1.00 82.06 96 LYS A CA 1
ATOM 785 C C . LYS A 1 96 ? 26.588 -0.732 -27.575 1.00 82.06 96 LYS A C 1
ATOM 787 O O . LYS A 1 96 ? 27.123 -1.761 -27.972 1.00 82.06 96 LYS A O 1
ATOM 792 N N . ASP A 1 97 ? 27.276 0.295 -27.085 1.00 80.12 97 ASP A N 1
ATOM 793 C CA . ASP A 1 97 ? 28.739 0.382 -27.079 1.00 80.12 97 ASP A CA 1
ATOM 794 C C . ASP A 1 97 ? 29.389 -0.386 -25.905 1.00 80.12 97 ASP A C 1
ATOM 796 O O . ASP A 1 97 ? 30.590 -0.266 -25.682 1.00 80.12 97 ASP A O 1
ATOM 800 N N . ASN A 1 98 ? 28.599 -1.096 -25.084 1.00 69.50 98 ASN A N 1
ATOM 801 C CA . ASN A 1 98 ? 28.975 -1.777 -23.832 1.00 69.50 98 ASN A CA 1
ATOM 802 C C . ASN A 1 98 ? 29.687 -0.911 -22.768 1.00 69.50 98 ASN A C 1
ATOM 804 O O . ASN A 1 98 ? 30.031 -1.400 -21.695 1.00 69.50 98 ASN A O 1
ATOM 808 N N . THR A 1 99 ? 29.860 0.392 -23.009 1.00 74.25 99 THR A N 1
ATOM 809 C CA . THR A 1 99 ? 30.626 1.302 -22.139 1.00 74.25 99 THR A CA 1
ATOM 810 C C . THR A 1 99 ? 30.055 1.453 -20.728 1.00 74.25 99 THR A C 1
ATOM 812 O O . THR A 1 99 ? 30.795 1.815 -19.812 1.00 74.25 99 THR A O 1
ATOM 815 N N . LYS A 1 100 ? 28.744 1.232 -20.541 1.00 81.19 100 LYS A N 1
ATOM 816 C CA . LYS A 1 100 ? 28.041 1.311 -19.249 1.00 81.19 100 LYS A CA 1
ATOM 817 C C . LYS A 1 100 ? 26.871 0.323 -19.221 1.00 81.19 100 LYS A C 1
ATOM 819 O O . LYS A 1 100 ? 26.094 0.266 -20.170 1.00 81.19 100 LYS A O 1
ATOM 824 N N . SER A 1 101 ? 26.675 -0.340 -18.084 1.00 86.81 101 SER A N 1
ATOM 825 C CA . SER A 1 101 ? 25.442 -1.071 -17.759 1.00 86.81 101 SER A CA 1
ATOM 826 C C . SER A 1 101 ? 24.786 -0.444 -16.534 1.00 86.81 101 SER A C 1
ATOM 828 O O . SER A 1 101 ? 25.468 0.027 -15.621 1.00 86.81 101 SER A O 1
ATOM 830 N N . ARG A 1 102 ? 23.452 -0.387 -16.517 1.00 88.62 102 ARG A N 1
ATOM 831 C CA . ARG A 1 102 ? 22.669 0.210 -15.429 1.00 88.62 102 ARG A CA 1
ATOM 832 C C . ARG A 1 102 ? 21.633 -0.775 -14.904 1.00 88.62 102 ARG A C 1
ATOM 834 O O . ARG A 1 102 ? 20.880 -1.366 -15.671 1.00 88.62 102 ARG A O 1
ATOM 841 N N . HIS A 1 103 ? 21.578 -0.882 -13.579 1.00 91.50 103 HIS A N 1
ATOM 842 C CA . HIS A 1 103 ? 20.727 -1.818 -12.852 1.00 91.50 103 HIS A CA 1
ATOM 843 C C . HIS A 1 103 ? 19.904 -1.058 -11.801 1.00 91.50 103 HIS A C 1
ATOM 845 O O . HIS A 1 103 ? 20.276 -0.974 -10.627 1.00 91.50 103 HIS A O 1
ATOM 851 N N . ASP A 1 104 ? 18.794 -0.452 -12.226 1.00 92.00 104 ASP A N 1
ATOM 852 C CA . ASP A 1 104 ? 17.863 0.209 -11.304 1.00 92.00 104 ASP A CA 1
ATOM 853 C C . ASP A 1 104 ? 16.954 -0.831 -10.639 1.00 92.00 104 ASP A C 1
ATOM 855 O O . ASP A 1 104 ? 16.538 -1.790 -11.282 1.00 92.00 104 ASP A O 1
ATOM 859 N N . ARG A 1 105 ? 16.583 -0.634 -9.370 1.00 94.44 105 ARG A N 1
ATOM 860 C CA . ARG A 1 105 ? 15.626 -1.503 -8.665 1.00 94.44 105 ARG A CA 1
ATOM 861 C C . ARG A 1 105 ? 14.315 -0.764 -8.432 1.00 94.44 105 ARG A C 1
ATOM 863 O O . ARG A 1 105 ? 14.321 0.376 -7.974 1.00 94.44 105 ARG A O 1
ATOM 870 N N . TYR A 1 106 ? 13.206 -1.424 -8.745 1.00 96.06 106 TYR A N 1
ATOM 871 C CA . TYR A 1 106 ? 11.863 -0.868 -8.663 1.00 96.06 106 TYR A CA 1
ATOM 872 C C . TYR A 1 106 ? 10.914 -1.858 -7.998 1.00 96.06 106 TYR A C 1
ATOM 874 O O . TYR A 1 106 ? 10.728 -2.968 -8.497 1.00 96.06 106 TYR A O 1
ATOM 882 N N . LEU A 1 107 ? 10.284 -1.440 -6.904 1.00 96.06 107 LEU A N 1
ATOM 883 C CA . LEU A 1 107 ? 9.147 -2.150 -6.335 1.00 96.06 107 LEU A CA 1
ATOM 884 C C . LEU A 1 107 ? 7.885 -1.658 -7.054 1.00 96.06 107 LEU A C 1
ATOM 886 O O . LEU A 1 107 ? 7.520 -0.483 -6.952 1.00 96.06 107 LEU A O 1
ATOM 890 N N . TYR A 1 108 ? 7.275 -2.551 -7.826 1.00 94.38 108 TYR A N 1
ATOM 891 C CA . TYR A 1 108 ? 5.982 -2.348 -8.472 1.00 94.38 108 TYR A CA 1
ATOM 892 C C . TYR A 1 108 ? 4.849 -2.743 -7.520 1.00 94.38 108 TYR A C 1
ATOM 894 O O . TYR A 1 108 ? 5.054 -3.530 -6.599 1.00 94.38 108 TYR A O 1
ATOM 902 N N . GLY A 1 109 ? 3.676 -2.167 -7.755 1.00 92.19 109 GLY A N 1
ATOM 903 C CA . GLY A 1 109 ? 2.461 -2.230 -6.946 1.00 92.19 109 GLY A CA 1
ATOM 904 C C . GLY A 1 109 ? 1.568 -1.064 -7.379 1.00 92.19 109 GLY A C 1
ATOM 905 O O . GLY A 1 109 ? 1.665 -0.635 -8.532 1.00 92.19 109 GLY A O 1
ATOM 906 N N . ALA A 1 110 ? 0.781 -0.468 -6.475 1.00 88.75 110 ALA A N 1
ATOM 907 C CA . ALA A 1 110 ? -0.043 0.715 -6.788 1.00 88.75 110 ALA A CA 1
ATOM 908 C C . ALA A 1 110 ? 0.743 1.864 -7.466 1.00 88.75 110 ALA A C 1
ATOM 910 O O . ALA A 1 110 ? 0.210 2.588 -8.306 1.00 88.75 110 ALA A O 1
ATOM 911 N N . TYR A 1 111 ? 2.039 1.987 -7.150 1.00 92.31 111 TYR A N 1
ATOM 912 C CA . TYR A 1 111 ? 2.991 2.885 -7.808 1.00 92.31 111 TYR A CA 1
ATOM 913 C C . TYR A 1 111 ? 4.343 2.185 -8.020 1.00 92.31 111 TYR A C 1
ATOM 915 O O . TYR A 1 111 ? 4.615 1.142 -7.425 1.00 92.31 111 TYR A O 1
ATOM 923 N N . LYS A 1 112 ? 5.222 2.783 -8.840 1.00 93.19 112 LYS A N 1
ATOM 924 C CA . LYS A 1 112 ? 6.601 2.307 -9.052 1.00 93.19 112 LYS A CA 1
ATOM 925 C C . LYS A 1 112 ? 7.593 3.026 -8.133 1.00 93.19 112 LYS A C 1
ATOM 927 O O . LYS A 1 112 ? 8.141 4.070 -8.507 1.00 93.19 112 LYS A O 1
ATOM 932 N N . PHE A 1 113 ? 7.847 2.439 -6.967 1.00 95.44 113 PHE A N 1
ATOM 933 C CA . PHE A 1 113 ? 8.789 2.933 -5.960 1.00 95.44 113 PHE A CA 1
ATOM 934 C C . PHE A 1 113 ? 10.232 2.559 -6.338 1.00 95.44 113 PHE A C 1
ATOM 936 O O . PHE A 1 113 ? 10.510 1.425 -6.722 1.00 95.44 113 PHE A O 1
ATOM 943 N N . ARG A 1 114 ? 11.172 3.501 -6.230 1.00 95.12 114 ARG A N 1
ATOM 944 C CA . ARG A 1 114 ? 12.591 3.374 -6.627 1.00 95.12 114 ARG A CA 1
ATOM 945 C C . ARG A 1 114 ? 13.525 3.023 -5.470 1.00 95.12 114 ARG A C 1
ATOM 947 O O . ARG A 1 114 ? 14.680 2.667 -5.693 1.00 95.12 114 ARG A O 1
ATOM 954 N N . SER A 1 115 ? 13.060 3.148 -4.230 1.00 95.81 115 SER A N 1
ATOM 955 C CA . SER A 1 115 ? 13.829 2.778 -3.040 1.00 95.81 115 SER A CA 1
ATOM 956 C C . SER A 1 115 ? 12.920 2.357 -1.879 1.00 95.81 115 SER A C 1
ATOM 958 O O . SER A 1 115 ? 11.758 2.776 -1.840 1.00 95.81 115 SER A O 1
ATOM 960 N N . PRO A 1 116 ? 13.448 1.628 -0.871 1.00 97.06 116 PRO A N 1
ATOM 961 C CA . PRO A 1 116 ? 12.707 1.350 0.357 1.00 97.06 116 PRO A CA 1
ATOM 962 C C . PRO A 1 116 ? 12.182 2.622 1.031 1.00 97.06 116 PRO A C 1
ATOM 964 O O . PRO A 1 116 ? 11.103 2.601 1.606 1.00 97.06 116 PRO A O 1
ATOM 967 N N . LYS A 1 117 ? 12.910 3.747 0.936 1.00 96.25 117 LYS A N 1
ATOM 968 C CA . LYS A 1 117 ? 12.558 4.996 1.629 1.00 96.25 117 LYS A CA 1
ATOM 969 C C . LYS A 1 117 ? 11.385 5.743 0.989 1.00 96.25 117 LYS A C 1
ATOM 971 O O . LYS A 1 117 ? 10.675 6.459 1.685 1.00 96.25 117 LYS A O 1
ATOM 976 N N . GLU A 1 118 ? 11.153 5.553 -0.308 1.00 95.75 118 GLU A N 1
ATOM 977 C CA . GLU A 1 118 ? 9.949 6.066 -0.977 1.00 95.75 118 GLU A CA 1
ATOM 978 C C . GLU A 1 118 ? 8.705 5.238 -0.611 1.00 95.75 118 GLU A C 1
ATOM 980 O O . GLU A 1 118 ? 7.604 5.788 -0.550 1.00 95.75 118 GLU A O 1
ATOM 985 N N . PHE A 1 119 ? 8.876 3.932 -0.359 1.00 97.31 119 PHE A N 1
ATOM 986 C CA . PHE A 1 119 ? 7.787 3.007 -0.022 1.00 97.31 119 PHE A CA 1
ATOM 987 C C . PHE A 1 119 ? 7.455 2.958 1.477 1.00 97.31 119 PHE A C 1
ATOM 989 O O . PHE A 1 119 ? 6.292 2.816 1.832 1.00 97.31 119 PHE A O 1
ATOM 996 N N . GLU A 1 120 ? 8.437 3.142 2.362 1.00 97.25 120 GLU A N 1
ATOM 997 C CA . GLU A 1 120 ? 8.293 3.195 3.827 1.00 97.25 120 GLU A CA 1
ATOM 998 C C . GLU A 1 120 ? 7.046 3.974 4.326 1.00 97.25 120 GLU A C 1
ATOM 1000 O O . GLU A 1 120 ? 6.245 3.386 5.058 1.00 97.25 120 GLU A O 1
ATOM 1005 N N . PRO A 1 121 ? 6.788 5.239 3.920 1.00 95.50 121 PRO A N 1
ATOM 1006 C CA . PRO A 1 121 ? 5.586 5.966 4.349 1.00 95.50 121 PRO A CA 1
ATOM 1007 C C . PRO A 1 121 ? 4.269 5.409 3.779 1.00 95.50 121 PRO A C 1
ATOM 1009 O O . PRO A 1 121 ? 3.213 5.650 4.363 1.00 95.50 121 PRO A O 1
ATOM 1012 N N . HIS A 1 122 ? 4.312 4.672 2.663 1.00 95.94 122 HIS A N 1
ATOM 1013 C CA . HIS A 1 122 ? 3.154 3.979 2.081 1.00 95.94 122 HIS A CA 1
ATOM 1014 C C . HIS A 1 122 ? 2.864 2.668 2.816 1.00 95.94 122 HIS A C 1
ATOM 1016 O O . HIS A 1 122 ? 1.722 2.397 3.173 1.00 95.94 122 HIS A O 1
ATOM 1022 N N . LEU A 1 123 ? 3.908 1.901 3.138 1.00 96.56 123 LEU A N 1
ATOM 1023 C CA . LEU A 1 123 ? 3.819 0.681 3.940 1.00 96.56 123 LEU A CA 1
ATOM 1024 C C . LEU A 1 123 ? 3.228 0.960 5.331 1.00 96.56 123 LEU A C 1
ATOM 1026 O O . LEU A 1 123 ? 2.314 0.264 5.771 1.00 96.56 123 LEU A O 1
ATOM 1030 N N . ILE A 1 124 ? 3.698 2.017 6.002 1.00 94.75 124 ILE A N 1
ATOM 1031 C CA . ILE A 1 124 ? 3.147 2.455 7.293 1.00 94.75 124 ILE A CA 1
ATOM 1032 C C . ILE A 1 124 ? 1.664 2.838 7.152 1.00 94.75 124 ILE A C 1
ATOM 1034 O O . ILE A 1 124 ? 0.856 2.495 8.017 1.00 94.75 124 ILE A O 1
ATOM 1038 N N . TRP A 1 125 ? 1.281 3.509 6.061 1.00 94.25 125 TRP A N 1
ATOM 1039 C CA . TRP A 1 125 ? -0.112 3.874 5.783 1.00 94.25 125 TRP A CA 1
ATOM 1040 C C . TRP A 1 125 ? -1.016 2.648 5.563 1.00 94.25 125 TRP A C 1
ATOM 1042 O O . TRP A 1 125 ? -2.104 2.601 6.143 1.00 94.25 125 TRP A O 1
ATOM 1052 N N . LEU A 1 126 ? -0.551 1.629 4.830 1.00 91.81 126 LEU A N 1
ATOM 1053 C CA . LEU A 1 126 ? -1.254 0.347 4.679 1.00 91.81 126 LEU A CA 1
ATOM 1054 C C . LEU A 1 126 ? -1.481 -0.331 6.038 1.00 91.81 126 LEU A C 1
ATOM 1056 O O . LEU A 1 126 ? -2.618 -0.634 6.401 1.00 91.81 126 LEU A O 1
ATOM 1060 N N . VAL A 1 127 ? -0.426 -0.492 6.843 1.00 91.19 127 VAL A N 1
ATOM 1061 C CA . VAL A 1 127 ? -0.513 -1.143 8.166 1.00 91.19 127 VAL A CA 1
ATOM 1062 C C . VAL A 1 127 ? -1.396 -0.361 9.149 1.00 91.19 127 VAL A C 1
ATOM 1064 O O . VAL A 1 127 ? -2.089 -0.963 9.979 1.00 91.19 127 VAL A O 1
ATOM 1067 N N . SER A 1 128 ? -1.447 0.967 9.009 1.00 86.38 128 SER A N 1
ATOM 1068 C CA . SER A 1 128 ? -2.356 1.858 9.748 1.00 86.38 128 SER A CA 1
ATOM 1069 C C . SER A 1 128 ? -3.841 1.670 9.395 1.00 86.38 128 SER A C 1
ATOM 1071 O O . SER A 1 128 ? -4.677 2.361 9.970 1.00 86.38 128 SER A O 1
ATOM 1073 N N . GLY A 1 129 ? -4.191 0.796 8.445 1.00 81.81 129 GLY A N 1
ATOM 1074 C CA . GLY A 1 129 ? -5.563 0.646 7.945 1.00 81.81 129 GLY A CA 1
ATOM 1075 C C . GLY A 1 129 ? -5.994 1.803 7.050 1.00 81.81 129 GLY A C 1
ATOM 1076 O O . GLY A 1 129 ? -7.167 2.158 7.014 1.00 81.81 129 GLY A O 1
ATOM 1077 N N . GLN A 1 130 ? -5.033 2.449 6.378 1.00 78.69 130 GLN A N 1
ATOM 1078 C CA . GLN A 1 130 ? -5.252 3.553 5.440 1.00 78.69 130 GLN A CA 1
ATOM 1079 C C . GLN A 1 130 ? -5.985 4.782 6.035 1.00 78.69 130 GLN A C 1
ATOM 1081 O O . GLN A 1 130 ? -6.436 5.653 5.287 1.00 78.69 130 GLN A O 1
ATOM 1086 N N . VAL A 1 131 ? -6.122 4.887 7.366 1.00 66.44 131 VAL A N 1
ATOM 1087 C CA . VAL A 1 131 ? -7.023 5.851 8.044 1.00 66.44 131 VAL A CA 1
ATOM 1088 C C . VAL A 1 131 ? -6.606 7.324 7.923 1.00 66.44 131 VAL A C 1
ATOM 1090 O O . VAL A 1 131 ? -7.456 8.209 7.970 1.00 66.44 131 VAL A O 1
ATOM 1093 N N . ASN A 1 132 ? -5.316 7.589 7.711 1.00 75.62 132 ASN A N 1
ATOM 1094 C CA . ASN A 1 132 ? -4.743 8.928 7.539 1.00 75.62 132 ASN A CA 1
ATOM 1095 C C . ASN A 1 132 ? -4.351 9.183 6.072 1.00 75.62 132 ASN A C 1
ATOM 1097 O O . ASN A 1 132 ? -4.310 8.251 5.272 1.00 75.62 132 ASN A O 1
ATOM 1101 N N . ASN A 1 133 ? -3.984 10.418 5.718 1.00 84.25 133 ASN A N 1
ATOM 1102 C CA . ASN A 1 133 ? -3.385 10.707 4.409 1.00 84.25 133 ASN A CA 1
ATOM 1103 C C . ASN A 1 133 ? -2.019 10.002 4.272 1.00 84.25 133 ASN A C 1
ATOM 1105 O O . ASN A 1 133 ? -1.175 10.085 5.170 1.00 84.25 133 ASN A O 1
ATOM 1109 N N . CYS A 1 134 ? -1.792 9.315 3.148 1.00 89.19 134 CYS A N 1
ATOM 1110 C CA . CYS A 1 134 ? -0.543 8.601 2.879 1.00 89.19 134 CYS A CA 1
ATOM 1111 C C . CYS A 1 134 ? 0.602 9.581 2.584 1.00 89.19 134 CYS A C 1
ATOM 1113 O O . CYS A 1 134 ? 0.564 10.304 1.592 1.00 89.19 134 CYS A O 1
ATOM 1115 N N . LYS A 1 135 ? 1.662 9.563 3.401 1.00 89.69 135 LYS A N 1
ATOM 1116 C CA . LYS A 1 135 ? 2.788 10.511 3.294 1.00 89.69 135 LYS A CA 1
ATOM 1117 C C . LYS A 1 135 ? 3.814 10.172 2.199 1.00 89.69 135 LYS A C 1
ATOM 1119 O O . LYS A 1 135 ? 4.901 10.745 2.195 1.00 89.69 135 LYS A O 1
ATOM 1124 N N . CYS A 1 136 ? 3.524 9.225 1.305 1.00 91.94 136 CYS A N 1
ATOM 1125 C CA . CYS A 1 136 ? 4.448 8.853 0.234 1.00 91.94 136 CYS A CA 1
ATOM 1126 C C . CYS A 1 136 ? 4.448 9.886 -0.906 1.00 91.94 136 CYS A C 1
ATOM 1128 O O . CYS A 1 136 ? 3.493 10.642 -1.099 1.00 91.94 136 CYS A O 1
ATOM 1130 N N . VAL A 1 137 ? 5.528 9.898 -1.694 1.00 89.25 137 VAL A N 1
ATOM 1131 C CA . VAL A 1 137 ? 5.744 10.883 -2.773 1.00 89.25 137 VAL A CA 1
ATOM 1132 C C . VAL A 1 137 ? 4.779 10.741 -3.960 1.00 89.25 137 VAL A C 1
ATOM 1134 O O . VAL A 1 137 ? 4.786 11.591 -4.846 1.00 89.25 137 VAL A O 1
ATOM 1137 N N . TYR A 1 138 ? 3.949 9.696 -3.981 1.00 88.44 138 TYR A N 1
ATOM 1138 C CA . TYR A 1 138 ? 2.980 9.429 -5.045 1.00 88.44 138 TYR A CA 1
ATOM 1139 C C . TYR A 1 138 ? 1.558 9.826 -4.627 1.00 88.44 138 TYR A C 1
ATOM 1141 O O . TYR A 1 138 ? 0.926 10.625 -5.313 1.00 88.44 138 TYR A O 1
ATOM 1149 N N . CYS A 1 139 ? 1.088 9.370 -3.461 1.00 84.38 139 CYS A N 1
ATOM 1150 C CA . CYS A 1 139 ? -0.258 9.669 -2.960 1.00 84.38 139 CYS A CA 1
ATOM 1151 C C . CYS A 1 139 ? -0.497 11.168 -2.718 1.00 84.38 139 CYS A C 1
ATOM 1153 O O . CYS A 1 139 ? -1.558 11.679 -3.073 1.00 84.38 139 CYS A O 1
ATOM 1155 N N . ASN A 1 140 ? 0.488 11.891 -2.173 1.00 71.00 140 ASN A N 1
ATOM 1156 C CA . ASN A 1 140 ? 0.379 13.340 -1.957 1.00 71.00 140 ASN A CA 1
ATOM 1157 C C . ASN A 1 140 ? 0.372 14.153 -3.268 1.00 71.00 140 ASN A C 1
ATOM 1159 O O . ASN A 1 140 ? -0.191 15.240 -3.305 1.00 71.00 140 ASN A O 1
ATOM 1163 N N . ASN A 1 141 ? 0.955 13.624 -4.350 1.00 60.94 141 ASN A N 1
ATOM 1164 C CA . ASN A 1 141 ? 1.032 14.282 -5.661 1.00 60.94 141 ASN A CA 1
ATOM 1165 C C . ASN A 1 141 ? -0.070 13.803 -6.631 1.00 60.94 141 ASN A C 1
ATOM 1167 O O . ASN A 1 141 ? 0.069 13.928 -7.846 1.00 60.94 141 ASN A O 1
ATOM 1171 N N . SER A 1 142 ? -1.168 13.247 -6.110 1.00 46.53 142 SER A N 1
ATOM 1172 C CA . SER A 1 142 ? -2.218 12.565 -6.887 1.00 46.53 142 SER A CA 1
ATOM 1173 C C . SER A 1 142 ? -3.114 13.477 -7.747 1.00 46.53 142 SER A C 1
ATOM 1175 O O . SER A 1 142 ? -4.031 12.990 -8.404 1.00 46.53 142 SER A O 1
ATOM 1177 N N . SER A 1 143 ? -2.797 14.771 -7.883 1.00 37.09 143 SER A N 1
ATOM 1178 C CA . SER A 1 143 ? -3.381 15.689 -8.882 1.00 37.09 143 SER A CA 1
ATOM 1179 C C . SER A 1 143 ? -2.841 15.474 -10.315 1.00 37.09 143 SER A C 1
ATOM 1181 O O . SER A 1 143 ? -2.709 16.411 -11.115 1.00 37.09 143 SER A O 1
ATOM 1183 N N . ARG A 1 144 ? -2.526 14.213 -10.649 1.00 36.91 144 ARG A N 1
ATOM 1184 C CA . ARG A 1 144 ? -2.375 13.669 -12.007 1.00 36.91 144 ARG A CA 1
ATOM 1185 C C . ARG A 1 144 ? -2.283 12.140 -11.960 1.00 36.91 144 ARG A C 1
ATOM 1187 O O . ARG A 1 144 ? -1.422 11.587 -11.281 1.00 36.91 144 ARG A O 1
ATOM 1194 N N . GLY A 1 145 ? -3.152 11.461 -12.709 1.00 32.72 145 GLY A N 1
ATOM 1195 C CA . GLY A 1 145 ? -3.075 10.011 -12.906 1.00 32.72 145 GLY A CA 1
ATOM 1196 C C . GLY A 1 145 ? -1.883 9.589 -13.775 1.00 32.72 145 GLY A C 1
ATOM 1197 O O . GLY A 1 145 ? -1.191 10.436 -14.341 1.00 32.72 145 GLY A O 1
ATOM 1198 N N . ILE A 1 146 ? -1.677 8.268 -13.864 1.00 42.22 146 ILE A N 1
ATOM 1199 C CA . ILE A 1 146 ? -0.786 7.512 -14.773 1.00 42.22 146 ILE A CA 1
ATOM 1200 C C . ILE A 1 146 ? 0.113 8.399 -15.655 1.00 42.22 146 ILE A C 1
ATOM 1202 O O . ILE A 1 146 ? -0.240 8.752 -16.777 1.00 42.22 146 ILE A O 1
ATOM 1206 N N . ASN A 1 147 ? 1.304 8.739 -15.161 1.00 34.88 147 ASN A N 1
ATOM 1207 C CA . ASN A 1 147 ? 2.315 9.432 -15.954 1.00 34.88 147 ASN A CA 1
ATOM 1208 C C . ASN A 1 147 ? 3.663 8.716 -15.839 1.00 34.88 147 ASN A C 1
ATOM 1210 O O . ASN A 1 147 ? 4.251 8.613 -14.760 1.00 34.88 147 ASN A O 1
ATOM 1214 N N . ASN A 1 148 ? 4.152 8.228 -16.981 1.00 35.47 148 ASN A N 1
ATOM 1215 C CA . ASN A 1 148 ? 5.497 7.678 -17.098 1.00 35.47 148 ASN A CA 1
ATOM 1216 C C . ASN A 1 148 ? 6.544 8.742 -16.738 1.00 35.47 148 ASN A C 1
ATOM 1218 O O . ASN A 1 148 ? 6.308 9.943 -16.860 1.00 35.47 148 ASN A O 1
ATOM 1222 N N . GLY A 1 149 ? 7.689 8.287 -16.228 1.00 42.56 149 GLY A N 1
ATOM 1223 C CA . GLY A 1 149 ? 8.578 9.122 -15.423 1.00 42.56 149 GLY A CA 1
ATOM 1224 C C . GLY A 1 149 ? 9.079 10.383 -16.127 1.00 42.56 149 GLY A C 1
ATOM 1225 O O . GLY A 1 149 ? 10.049 10.316 -16.880 1.00 42.56 149 GLY A O 1
ATOM 1226 N N . LYS A 1 150 ? 8.508 11.544 -15.779 1.00 28.03 150 LYS A N 1
ATOM 1227 C CA . LYS A 1 150 ? 9.124 12.832 -16.099 1.00 28.03 150 LYS A CA 1
ATOM 1228 C C . LYS A 1 150 ? 10.471 12.931 -15.382 1.00 28.03 150 LYS A C 1
ATOM 1230 O O . LYS A 1 150 ? 10.571 12.890 -14.155 1.00 28.03 150 LYS A O 1
ATOM 1235 N N . ARG A 1 151 ? 11.516 12.983 -16.201 1.00 32.94 151 ARG A N 1
ATOM 1236 C CA . ARG A 1 151 ? 12.903 13.265 -15.836 1.00 32.94 151 ARG A CA 1
ATOM 1237 C C . ARG A 1 151 ? 12.936 14.659 -15.201 1.00 32.94 151 ARG A C 1
ATOM 1239 O O . ARG A 1 151 ? 12.319 15.568 -15.746 1.00 32.94 151 ARG A O 1
ATOM 1246 N N . LYS A 1 152 ? 13.636 14.846 -14.074 1.00 28.67 152 LYS A N 1
ATOM 1247 C CA . LYS A 1 152 ? 14.056 16.207 -13.710 1.00 28.67 152 LYS A CA 1
ATOM 1248 C C . LYS A 1 152 ? 15.058 16.636 -14.776 1.00 28.67 152 LYS A C 1
ATOM 1250 O O . LYS A 1 152 ? 16.081 15.970 -14.938 1.00 28.67 152 LYS A O 1
ATOM 1255 N N . GLU A 1 153 ? 14.715 17.677 -15.522 1.00 27.05 153 GLU A N 1
ATOM 1256 C CA . GLU A 1 153 ? 15.638 18.361 -16.422 1.00 27.05 153 GLU A CA 1
ATOM 1257 C C . GLU A 1 153 ? 16.804 18.879 -15.575 1.00 27.05 153 GLU A C 1
ATOM 1259 O O . GLU A 1 153 ? 16.592 19.536 -14.554 1.00 27.05 153 GLU A O 1
ATOM 1264 N N . SER A 1 154 ? 18.027 18.507 -15.936 1.00 31.30 154 SER A N 1
ATOM 1265 C CA . SER A 1 154 ? 19.230 18.952 -15.243 1.00 31.30 154 SER A CA 1
ATOM 1266 C C . SER A 1 154 ? 19.858 20.078 -16.049 1.00 31.30 154 SER A C 1
ATOM 1268 O O . SER A 1 154 ? 20.733 19.818 -16.878 1.00 31.30 154 SER A O 1
ATOM 1270 N N . THR A 1 155 ? 19.408 21.311 -15.821 1.00 28.88 155 THR A N 1
ATOM 1271 C CA . THR A 1 155 ? 20.137 22.495 -16.281 1.00 28.88 155 THR A CA 1
ATOM 1272 C C . THR A 1 155 ? 21.535 22.433 -15.674 1.00 28.88 155 THR A C 1
ATOM 1274 O O . THR A 1 155 ? 21.678 22.363 -14.452 1.00 28.88 155 THR A O 1
ATOM 1277 N N . LEU A 1 156 ? 22.567 22.377 -16.517 1.00 30.53 156 LEU A N 1
ATOM 1278 C CA . LEU A 1 156 ? 23.936 22.519 -16.044 1.00 30.53 156 LEU A CA 1
ATOM 1279 C C . LEU A 1 156 ? 24.213 23.998 -15.820 1.00 30.53 156 LEU A C 1
ATOM 1281 O O . LEU A 1 156 ? 24.114 24.771 -16.763 1.00 30.53 156 LEU A O 1
ATOM 1285 N N . GLU A 1 157 ? 24.707 24.339 -14.638 1.00 28.16 157 GLU A N 1
ATOM 1286 C CA . GLU A 1 157 ? 25.725 25.377 -14.516 1.00 28.16 157 GLU A CA 1
ATOM 1287 C C . GLU A 1 157 ? 26.655 25.048 -13.342 1.00 28.16 157 GLU A C 1
ATOM 1289 O O . GLU A 1 157 ? 26.290 24.297 -12.433 1.00 28.16 157 GLU A O 1
ATOM 1294 N N . LYS A 1 158 ? 27.913 25.494 -13.431 1.00 29.67 158 LYS A N 1
ATOM 1295 C CA . LYS A 1 158 ? 29.007 25.091 -12.535 1.00 29.67 158 LYS A CA 1
ATOM 1296 C C . LYS A 1 158 ? 29.674 26.307 -11.894 1.00 29.67 158 LYS A C 1
ATOM 1298 O O . LYS A 1 158 ? 30.331 27.058 -12.603 1.00 29.67 158 LYS A O 1
ATOM 1303 N N . THR A 1 159 ? 29.701 26.327 -10.568 1.00 26.88 159 THR A N 1
ATOM 1304 C CA . THR A 1 159 ? 30.794 26.861 -9.728 1.00 26.88 159 THR A CA 1
ATOM 1305 C C . THR A 1 159 ? 30.618 26.194 -8.352 1.00 26.88 159 THR A C 1
ATOM 1307 O O . THR A 1 159 ? 29.516 26.210 -7.819 1.00 26.88 159 THR A O 1
ATOM 1310 N N . ILE A 1 160 ? 31.508 25.335 -7.838 1.00 26.59 160 ILE A N 1
ATOM 1311 C CA . ILE A 1 160 ? 32.956 25.436 -7.545 1.00 26.59 160 ILE A CA 1
ATOM 1312 C C . ILE A 1 160 ? 33.211 26.213 -6.240 1.00 26.59 160 ILE A C 1
ATOM 1314 O O . ILE A 1 160 ? 32.812 27.365 -6.120 1.00 26.59 160 ILE A O 1
ATOM 1318 N N . ASN A 1 161 ? 33.938 25.549 -5.327 1.00 25.89 161 ASN A N 1
ATOM 1319 C CA . ASN A 1 161 ? 34.355 25.955 -3.973 1.00 25.89 161 ASN A CA 1
ATOM 1320 C C . ASN A 1 161 ? 33.206 26.071 -2.928 1.00 25.89 161 ASN A C 1
ATOM 1322 O O . ASN A 1 161 ? 32.052 26.265 -3.288 1.00 25.89 161 ASN A O 1
ATOM 1326 N N . ASP A 1 162 ? 33.425 25.877 -1.619 1.00 25.95 162 ASP A N 1
ATOM 1327 C CA . ASP A 1 162 ? 34.669 25.519 -0.906 1.00 25.95 162 ASP A CA 1
ATOM 1328 C C . ASP A 1 162 ? 34.447 24.507 0.256 1.00 25.95 162 ASP A C 1
ATOM 1330 O O . ASP A 1 162 ? 33.396 23.881 0.402 1.00 25.95 162 ASP A O 1
ATOM 1334 N N . ARG A 1 163 ? 35.505 24.300 1.040 1.00 25.55 163 ARG A N 1
ATOM 1335 C CA . ARG A 1 163 ? 35.817 23.236 2.003 1.00 25.55 163 ARG A CA 1
ATOM 1336 C C . ARG A 1 163 ? 35.553 23.682 3.455 1.00 25.55 163 ARG A C 1
ATOM 1338 O O . ARG A 1 163 ? 35.719 24.855 3.771 1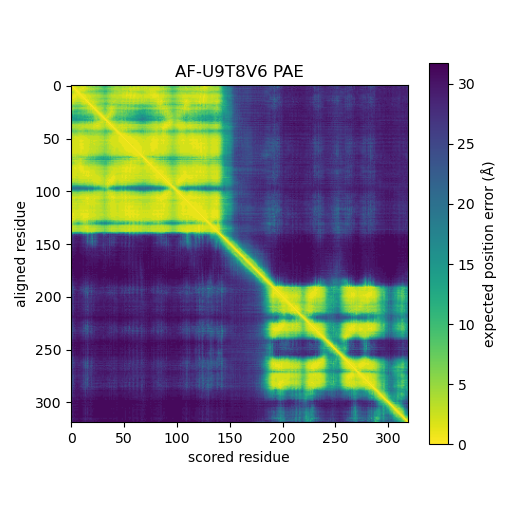.00 25.55 163 ARG A O 1
ATOM 1345 N N . SER A 1 164 ? 35.401 22.720 4.382 1.00 26.09 164 SER A N 1
ATOM 1346 C CA . SER A 1 164 ? 35.494 22.928 5.860 1.00 26.09 164 SER A CA 1
ATOM 1347 C C . SER A 1 164 ? 34.279 23.667 6.499 1.00 26.09 164 SER A C 1
ATOM 1349 O O . SER A 1 164 ? 33.512 24.290 5.785 1.00 26.09 164 SER A O 1
ATOM 1351 N N . THR A 1 165 ? 33.964 23.643 7.811 1.00 26.44 165 THR A N 1
ATOM 1352 C CA . THR A 1 165 ? 34.401 22.813 8.967 1.00 26.44 165 THR A CA 1
ATOM 1353 C C . THR A 1 165 ? 33.345 22.815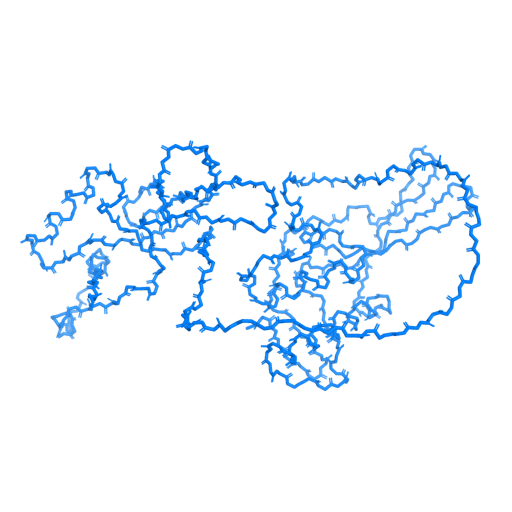 10.107 1.00 26.44 165 THR A C 1
ATOM 1355 O O . THR A 1 165 ? 32.459 23.655 10.133 1.00 26.44 165 THR A O 1
ATOM 1358 N N . LYS A 1 166 ? 33.495 21.899 11.084 1.00 26.42 166 LYS A N 1
ATOM 1359 C CA . LYS A 1 166 ? 33.070 21.952 12.515 1.00 26.42 166 LYS A CA 1
ATOM 1360 C C . LYS A 1 166 ? 31.908 22.888 12.970 1.00 26.42 166 LYS A C 1
ATOM 1362 O O . LYS A 1 166 ? 32.108 24.070 13.198 1.00 26.42 166 LYS A O 1
ATOM 1367 N N . LYS A 1 167 ? 30.796 22.257 13.386 1.00 24.94 167 LYS A N 1
ATOM 1368 C CA . LYS A 1 167 ? 30.321 22.134 14.797 1.00 24.94 167 LYS A CA 1
ATOM 1369 C C . LYS A 1 167 ? 30.481 23.341 15.758 1.00 24.94 167 LYS A C 1
ATOM 1371 O O . LYS A 1 167 ? 31.599 23.586 16.199 1.00 24.94 167 LYS A O 1
ATOM 1376 N N . ILE A 1 168 ? 29.357 23.860 16.287 1.00 26.23 168 ILE A N 1
ATOM 1377 C CA . ILE A 1 168 ? 29.163 24.345 17.685 1.00 26.23 168 ILE A CA 1
ATOM 1378 C C . ILE A 1 168 ? 27.645 24.374 18.041 1.00 26.23 168 ILE A C 1
ATOM 1380 O O . ILE A 1 168 ? 26.822 24.075 17.176 1.00 26.23 168 ILE A O 1
ATOM 1384 N N . LYS A 1 169 ? 27.290 24.586 19.320 1.00 24.67 169 LYS A N 1
ATOM 1385 C CA . LYS A 1 169 ? 25.937 24.522 19.931 1.00 24.67 169 LYS A CA 1
ATOM 1386 C C . LYS A 1 169 ? 25.585 25.836 20.685 1.00 24.67 169 LYS A C 1
ATOM 1388 O O . LYS A 1 169 ? 26.455 26.692 20.801 1.00 24.67 169 LYS A O 1
ATOM 1393 N N . ASN A 1 170 ? 24.389 25.844 21.301 1.00 25.86 170 ASN A N 1
ATOM 1394 C CA . ASN A 1 170 ? 23.858 26.681 22.400 1.00 25.86 170 ASN A CA 1
ATOM 1395 C C . ASN A 1 170 ? 22.884 27.764 21.885 1.00 25.86 170 ASN A C 1
ATOM 1397 O O . ASN A 1 170 ? 23.153 28.366 20.851 1.00 25.86 170 ASN A O 1
ATOM 1401 N N . ASP A 1 171 ? 21.640 27.876 22.375 1.00 26.34 171 ASP A N 1
ATOM 1402 C CA . ASP A 1 171 ? 21.119 28.121 23.749 1.00 26.34 171 ASP A CA 1
ATOM 1403 C C . ASP A 1 171 ? 21.366 29.578 24.203 1.00 26.34 171 ASP A C 1
ATOM 1405 O O . ASP A 1 171 ? 22.465 30.087 23.997 1.00 26.34 171 ASP A O 1
ATOM 1409 N N . SER A 1 172 ? 20.439 30.303 24.847 1.00 29.72 172 SER A N 1
ATOM 1410 C CA . SER A 1 172 ? 19.005 30.058 25.140 1.00 29.72 172 SER A CA 1
ATOM 1411 C C . SER A 1 172 ? 18.153 31.249 24.595 1.00 29.72 172 SER A C 1
ATOM 1413 O O . SER A 1 172 ? 18.526 31.772 23.550 1.00 29.72 172 SER A O 1
ATOM 1415 N N . GLU A 1 173 ? 16.995 31.746 25.064 1.00 27.50 173 GLU A N 1
ATOM 1416 C CA . GLU A 1 173 ? 16.176 31.591 26.285 1.00 27.50 173 GLU A CA 1
ATOM 1417 C C . GLU A 1 173 ? 14.666 31.772 25.943 1.00 27.50 173 GLU A C 1
ATOM 1419 O O . GLU A 1 173 ? 14.243 31.455 24.830 1.00 27.50 173 GLU A O 1
ATOM 1424 N N . ALA A 1 174 ? 13.831 32.265 26.870 1.00 27.11 174 ALA A N 1
ATOM 1425 C CA . ALA A 1 174 ? 12.366 32.249 26.792 1.00 27.11 174 ALA A CA 1
ATOM 1426 C C . ALA A 1 174 ? 11.680 33.596 27.118 1.00 27.11 174 ALA A C 1
ATOM 1428 O O . ALA A 1 174 ? 12.227 34.454 27.808 1.00 27.11 174 ALA A O 1
ATOM 1429 N N . LYS A 1 175 ? 10.396 33.713 26.741 1.00 27.08 175 LYS A N 1
ATOM 1430 C CA . LYS A 1 175 ? 9.386 34.496 27.480 1.00 27.08 175 LYS A CA 1
ATOM 1431 C C . LYS A 1 175 ? 8.083 33.696 27.584 1.00 27.08 175 LYS A C 1
ATOM 1433 O O . LYS A 1 175 ? 7.609 33.153 26.590 1.00 27.08 175 LYS A O 1
ATOM 1438 N N . LYS A 1 176 ? 7.521 33.624 28.794 1.00 26.55 176 LYS A N 1
ATOM 1439 C CA . LYS A 1 176 ? 6.209 33.023 29.095 1.00 26.55 176 LYS A CA 1
ATOM 1440 C C . LYS A 1 176 ? 5.152 34.120 29.219 1.00 26.55 176 LYS A C 1
ATOM 1442 O O . LYS A 1 176 ? 5.456 35.154 29.806 1.00 26.55 176 LYS A O 1
ATOM 1447 N N . ILE A 1 177 ? 3.924 33.836 28.785 1.00 26.61 177 ILE A N 1
ATOM 1448 C CA . ILE A 1 177 ? 2.674 34.361 29.365 1.00 26.61 177 ILE A CA 1
ATOM 1449 C C . ILE A 1 177 ? 1.688 33.174 29.439 1.00 26.61 177 ILE A C 1
ATOM 1451 O O . ILE A 1 177 ? 1.803 32.222 28.663 1.00 26.61 177 ILE A O 1
ATOM 1455 N N . GLU A 1 178 ? 0.803 33.183 30.431 1.00 28.06 178 GLU A N 1
ATOM 1456 C CA . GLU A 1 178 ? -0.058 32.065 30.848 1.00 28.06 178 GLU A CA 1
ATOM 1457 C C . GLU A 1 178 ? -1.294 31.903 29.934 1.00 28.06 178 GLU A C 1
ATOM 1459 O O . GLU A 1 178 ? -1.839 32.876 29.427 1.00 28.06 178 GLU A O 1
ATOM 1464 N N . VAL A 1 179 ? -1.610 30.693 29.456 1.00 29.77 179 VAL A N 1
ATOM 1465 C CA . VAL A 1 179 ? -2.470 29.661 30.086 1.00 29.77 179 VAL A CA 1
ATOM 1466 C C . VAL A 1 179 ? -3.914 30.121 30.343 1.00 29.77 179 VAL A C 1
ATOM 1468 O O . VAL A 1 179 ? -4.248 30.585 31.424 1.00 29.77 179 VAL A O 1
ATOM 1471 N N . GLU A 1 180 ? -4.801 29.792 29.399 1.00 27.20 180 GLU A N 1
ATOM 1472 C CA . GLU A 1 180 ? -6.183 29.396 29.703 1.00 27.20 180 GLU A CA 1
ATOM 1473 C C . GLU A 1 180 ? -6.483 28.018 29.094 1.00 27.20 180 GLU A C 1
ATOM 1475 O O . GLU A 1 180 ? -5.911 27.615 28.076 1.00 27.20 180 GLU A O 1
ATOM 1480 N N . ASN A 1 181 ? -7.357 27.253 29.751 1.00 35.69 181 ASN A N 1
ATOM 1481 C CA . ASN A 1 181 ? -7.508 25.817 29.525 1.00 35.69 181 ASN A CA 1
ATOM 1482 C C . ASN A 1 181 ? -8.809 25.489 28.770 1.00 35.69 181 ASN A C 1
ATOM 1484 O O . ASN A 1 181 ? -9.872 25.376 29.372 1.00 35.69 181 ASN A O 1
ATOM 1488 N N . VAL A 1 182 ? -8.727 25.237 27.457 1.00 31.61 182 VAL A N 1
ATOM 1489 C CA . VAL A 1 182 ? -9.824 24.599 26.697 1.00 31.61 182 VAL A CA 1
ATOM 1490 C C . VAL A 1 182 ? -9.331 23.310 26.045 1.00 31.61 182 VAL A C 1
ATOM 1492 O O . VAL A 1 182 ? -9.173 23.195 24.828 1.00 31.61 182 VAL A O 1
ATOM 1495 N N . ASN A 1 183 ? -9.105 22.300 26.887 1.00 43.25 183 ASN A N 1
ATOM 1496 C CA . ASN A 1 183 ? -8.807 20.935 26.461 1.00 43.25 183 ASN A CA 1
ATOM 1497 C C . ASN A 1 183 ? -10.049 20.252 25.849 1.00 43.25 183 ASN A C 1
ATOM 1499 O O . ASN A 1 183 ? -10.714 19.421 26.464 1.00 43.25 183 ASN A O 1
ATOM 1503 N N . LYS A 1 184 ? -10.340 20.580 24.587 1.00 30.42 184 LYS A N 1
ATOM 1504 C CA . LYS A 1 184 ? -11.083 19.709 23.669 1.00 30.42 184 LYS A CA 1
ATOM 1505 C C . LYS A 1 184 ? -10.219 19.491 22.427 1.00 30.42 184 LYS A C 1
ATOM 1507 O O . LYS A 1 184 ? -9.864 20.479 21.780 1.00 30.42 184 LYS A O 1
ATOM 1512 N N . PRO A 1 185 ? -9.881 18.241 22.052 1.00 26.78 185 PRO A N 1
ATOM 1513 C CA . PRO A 1 185 ? -9.165 18.001 20.808 1.00 26.78 185 PRO A CA 1
ATOM 1514 C C . PRO A 1 185 ? -10.028 18.502 19.649 1.00 26.78 185 PRO A C 1
ATOM 1516 O O . PRO A 1 185 ? -11.129 17.998 19.414 1.00 26.78 185 PRO A O 1
ATOM 1519 N N . LYS A 1 186 ? -9.533 19.510 18.921 1.00 29.69 186 LYS A N 1
ATOM 1520 C CA . LYS A 1 186 ? -10.143 19.970 17.671 1.00 29.69 186 LYS A CA 1
ATOM 1521 C C . LYS A 1 186 ? -9.972 18.861 16.634 1.00 29.69 186 LYS A C 1
ATOM 1523 O O . LYS A 1 186 ? -8.998 18.850 15.887 1.00 29.69 186 LYS A O 1
ATOM 1528 N N . PHE A 1 187 ? -10.903 17.904 16.622 1.00 27.64 187 PHE A N 1
ATOM 1529 C CA . PHE A 1 187 ? -10.986 16.875 15.591 1.00 27.64 187 PHE A CA 1
ATOM 1530 C C . PHE A 1 187 ? -11.033 17.567 14.227 1.00 27.64 187 PHE A C 1
ATOM 1532 O O . PHE A 1 187 ? -12.051 18.164 13.867 1.00 27.64 187 PHE A O 1
ATOM 1539 N N . ALA A 1 188 ? -9.934 17.486 13.471 1.00 36.91 188 ALA A N 1
ATOM 1540 C CA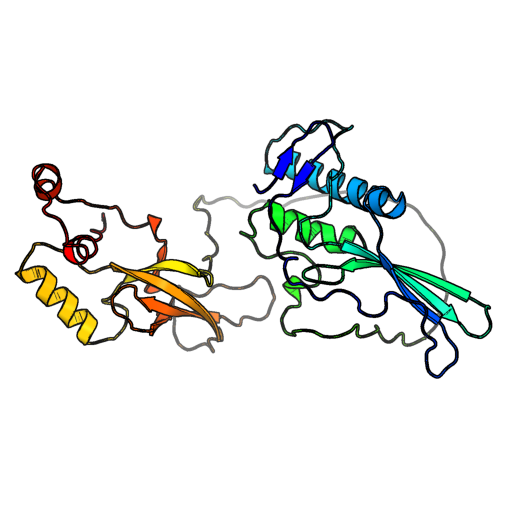 . ALA A 1 188 ? -9.932 17.852 12.063 1.00 36.91 188 ALA A CA 1
ATOM 1541 C C . ALA A 1 188 ? -11.087 17.091 11.399 1.00 36.91 188 ALA A C 1
ATOM 1543 O O . ALA A 1 188 ? -11.171 15.870 11.543 1.00 36.91 188 ALA A O 1
ATOM 1544 N N . LYS A 1 189 ? -12.025 17.816 10.772 1.00 52.94 189 LYS A N 1
ATOM 1545 C CA . LYS A 1 189 ? -13.323 17.278 10.330 1.00 52.94 189 LYS A CA 1
ATOM 1546 C C . LYS A 1 189 ? -13.115 16.240 9.222 1.00 52.94 189 LYS A C 1
ATOM 1548 O O . LYS A 1 189 ? -13.187 16.568 8.041 1.00 52.94 189 LYS A O 1
ATOM 1553 N N . THR A 1 190 ? -12.871 14.990 9.618 1.00 59.75 190 THR A N 1
ATOM 1554 C CA . THR A 1 190 ? -12.613 13.853 8.727 1.00 59.75 190 THR A CA 1
ATOM 1555 C C . THR A 1 190 ? -13.680 13.781 7.648 1.00 59.75 190 THR A C 1
ATOM 1557 O O . THR A 1 190 ? -14.879 13.824 7.938 1.00 59.75 190 THR A O 1
ATOM 1560 N N . LEU A 1 191 ? -13.250 13.741 6.392 1.00 77.25 191 LEU A N 1
ATOM 1561 C CA . LEU A 1 191 ? -14.155 13.541 5.271 1.00 77.25 191 LEU A CA 1
ATOM 1562 C C . LEU A 1 191 ? -14.481 12.050 5.187 1.00 77.25 191 LEU A C 1
ATOM 1564 O O . LEU A 1 191 ? -13.589 11.222 5.380 1.00 77.25 191 LEU A O 1
ATOM 1568 N N . TYR A 1 192 ? -15.744 11.731 4.917 1.00 82.62 192 TYR A N 1
ATOM 1569 C CA . TYR A 1 192 ? -16.154 10.355 4.656 1.00 82.62 192 TYR A CA 1
ATOM 1570 C C . TYR A 1 192 ? -15.577 9.868 3.314 1.00 82.62 192 TYR A C 1
ATOM 1572 O O . TYR A 1 192 ? -15.172 10.676 2.472 1.00 82.62 192 TYR A O 1
ATOM 1580 N N . ARG A 1 193 ? -15.528 8.553 3.103 1.00 81.75 193 ARG A N 1
ATOM 1581 C CA . ARG A 1 193 ? -14.862 7.911 1.955 1.00 81.75 193 ARG A CA 1
ATOM 1582 C C . ARG A 1 193 ? -15.850 7.214 1.029 1.00 81.75 193 ARG A C 1
ATOM 1584 O O . ARG A 1 193 ? -16.897 6.747 1.461 1.00 81.75 193 ARG A O 1
ATOM 1591 N N . ARG A 1 194 ? -15.471 7.051 -0.243 1.00 86.94 194 ARG A N 1
ATOM 1592 C CA . ARG A 1 194 ? -16.164 6.136 -1.164 1.00 86.94 194 ARG A CA 1
ATOM 1593 C C . ARG A 1 194 ? -16.215 4.725 -0.563 1.00 86.94 194 ARG A C 1
ATOM 1595 O O . ARG A 1 194 ? -15.186 4.211 -0.135 1.00 86.94 194 ARG A O 1
ATOM 1602 N N . GLY A 1 195 ? -17.400 4.120 -0.560 1.00 83.81 195 GLY A N 1
ATOM 1603 C CA . GLY A 1 195 ? -17.677 2.814 0.040 1.00 83.81 195 GLY A CA 1
ATOM 1604 C C . GLY A 1 195 ? -18.046 2.843 1.528 1.00 83.81 195 GLY A C 1
ATOM 1605 O O . GLY A 1 195 ? -18.481 1.817 2.042 1.00 83.81 195 GLY A O 1
ATOM 1606 N N . GLU A 1 196 ? -17.927 3.976 2.232 1.00 88.00 196 GLU A N 1
ATOM 1607 C CA . GLU A 1 196 ? -18.419 4.069 3.612 1.00 88.00 196 GLU A CA 1
ATOM 1608 C C . GLU A 1 196 ? -19.952 4.122 3.657 1.00 88.00 196 GLU A C 1
ATOM 1610 O O . GLU A 1 196 ? -20.593 4.834 2.876 1.00 88.00 196 GLU A O 1
ATOM 1615 N N . ILE A 1 197 ? -20.517 3.387 4.620 1.00 89.81 197 ILE A N 1
ATOM 1616 C CA . ILE A 1 197 ? -21.923 3.483 5.018 1.00 89.81 197 ILE A CA 1
ATOM 1617 C C . ILE A 1 197 ? -22.065 4.663 5.987 1.00 89.81 197 ILE A C 1
ATOM 1619 O O . ILE A 1 197 ? -21.346 4.760 6.988 1.00 89.81 197 ILE A O 1
ATOM 1623 N N . VAL A 1 198 ? -23.015 5.547 5.704 1.00 91.06 198 VAL A N 1
ATOM 1624 C CA . VAL A 1 198 ? -23.342 6.727 6.511 1.00 91.06 198 VAL A CA 1
ATOM 1625 C C . VAL A 1 198 ? -24.843 6.814 6.764 1.00 91.06 198 VAL A C 1
ATOM 1627 O O . VAL A 1 198 ? -25.649 6.295 5.994 1.00 91.06 198 VAL A O 1
ATOM 1630 N N . MET A 1 199 ? -25.213 7.503 7.842 1.00 90.44 199 MET A N 1
ATOM 1631 C CA . MET A 1 199 ? -26.597 7.866 8.128 1.00 90.44 199 MET A CA 1
ATOM 1632 C C . MET A 1 199 ? -26.884 9.254 7.556 1.00 90.44 199 MET A C 1
ATOM 1634 O O . MET A 1 199 ? -26.348 10.262 8.030 1.00 90.44 199 MET A O 1
ATOM 1638 N N . VAL A 1 200 ? -27.732 9.298 6.532 1.00 90.25 200 VAL A N 1
ATOM 1639 C CA . VAL A 1 200 ? -28.185 10.515 5.854 1.00 90.25 200 VAL A CA 1
ATOM 1640 C C . VAL A 1 200 ? -29.391 11.079 6.592 1.00 90.25 200 VAL A C 1
ATOM 1642 O O . VAL A 1 200 ? -30.404 10.403 6.736 1.00 90.25 200 VAL A O 1
ATOM 1645 N N . ASN A 1 201 ? -29.318 12.331 7.038 1.00 89.62 201 ASN A N 1
ATOM 1646 C CA . ASN A 1 201 ? -30.468 13.019 7.610 1.00 89.62 201 ASN A CA 1
ATOM 1647 C C . ASN A 1 201 ? -31.424 13.474 6.497 1.00 89.62 201 ASN A C 1
ATOM 1649 O O . ASN A 1 201 ? -31.144 14.460 5.811 1.00 89.62 201 ASN A O 1
ATOM 1653 N N . LEU A 1 202 ? -32.545 12.772 6.326 1.00 86.25 202 LEU A N 1
ATOM 1654 C CA . LEU A 1 202 ? -33.451 12.968 5.189 1.00 86.25 202 LEU A CA 1
ATOM 1655 C C . LEU A 1 202 ? -34.013 14.405 5.112 1.00 86.25 202 LEU A C 1
ATOM 1657 O O . LEU A 1 202 ? -33.988 15.008 4.039 1.00 86.25 202 LEU A O 1
ATOM 1661 N N . ASN A 1 203 ? -34.352 15.023 6.252 1.00 85.50 203 ASN A N 1
ATOM 1662 C CA . ASN A 1 203 ? -34.777 16.435 6.346 1.00 85.50 203 ASN A CA 1
ATOM 1663 C C . ASN A 1 203 ? -33.776 17.452 5.750 1.00 85.50 203 ASN A C 1
ATOM 1665 O O . ASN A 1 203 ? -34.169 18.547 5.359 1.00 85.50 203 ASN A O 1
ATOM 1669 N N . LYS A 1 204 ? -32.477 17.126 5.676 1.00 85.38 204 LYS A N 1
ATOM 1670 C CA . LYS A 1 204 ? -31.413 18.021 5.169 1.00 85.38 204 LYS A CA 1
ATOM 1671 C C . LYS A 1 204 ? -30.974 17.711 3.734 1.00 85.38 204 LYS A C 1
ATOM 1673 O O . LYS A 1 204 ? -29.900 18.136 3.306 1.00 85.38 204 LYS A O 1
ATOM 1678 N N . THR A 1 205 ? -31.769 16.945 2.996 1.00 85.06 205 THR A N 1
ATOM 1679 C CA . THR A 1 205 ? -31.498 16.603 1.588 1.00 85.06 205 THR A CA 1
ATOM 1680 C C . THR A 1 205 ? -32.073 17.610 0.591 1.00 85.06 205 THR A C 1
ATOM 1682 O O . THR A 1 205 ? -31.642 17.624 -0.558 1.00 85.06 205 THR A O 1
ATOM 1685 N N . GLY A 1 206 ? -33.048 18.432 1.003 1.00 81.56 206 GLY A N 1
ATOM 1686 C CA . GLY A 1 206 ? -33.763 19.354 0.111 1.00 81.56 206 GLY A CA 1
ATOM 1687 C C . GLY A 1 206 ? -34.726 18.674 -0.874 1.00 81.56 206 GLY A C 1
ATOM 1688 O O . GLY A 1 206 ? -35.089 19.276 -1.880 1.00 81.56 206 GLY A O 1
ATOM 1689 N N . LYS A 1 207 ? -35.123 17.420 -0.621 1.00 83.62 207 LYS A N 1
ATOM 1690 C CA . LYS A 1 207 ? -36.056 16.649 -1.459 1.00 83.62 207 LYS A CA 1
ATOM 1691 C C . LYS A 1 207 ? -37.452 16.600 -0.834 1.00 83.62 207 LYS A C 1
ATOM 1693 O O . LYS A 1 207 ? -37.578 16.302 0.348 1.00 83.62 207 LYS A O 1
ATOM 1698 N N . ALA A 1 208 ? -38.492 16.844 -1.632 1.00 82.12 208 ALA A N 1
ATOM 1699 C CA . ALA A 1 208 ? -39.876 16.861 -1.152 1.00 82.12 208 ALA A CA 1
ATOM 1700 C C . ALA A 1 208 ? -40.377 15.474 -0.708 1.00 82.12 208 ALA A C 1
ATOM 1702 O O . ALA A 1 208 ? -40.947 15.353 0.374 1.00 82.12 208 ALA A O 1
ATOM 1703 N N . HIS A 1 209 ? -40.091 14.424 -1.488 1.00 81.50 209 HIS A N 1
ATOM 1704 C CA . HIS A 1 209 ? -40.541 13.055 -1.202 1.00 81.50 209 HIS A CA 1
ATOM 1705 C C . HIS A 1 209 ? -39.923 12.476 0.082 1.00 81.50 209 HIS A C 1
ATOM 1707 O O . HIS A 1 209 ? -40.550 11.681 0.771 1.00 81.50 209 HIS A O 1
ATOM 1713 N N . HIS A 1 210 ? -38.730 12.932 0.478 1.00 83.75 210 HIS A N 1
ATOM 1714 C CA . HIS A 1 210 ? -38.152 12.602 1.784 1.00 83.75 210 HIS A CA 1
ATOM 1715 C C . HIS A 1 210 ? -38.956 13.184 2.955 1.00 83.75 210 HIS A C 1
ATOM 1717 O O . HIS A 1 210 ? -39.119 12.515 3.971 1.00 83.75 210 HIS A O 1
ATOM 1723 N N . THR A 1 211 ? -39.476 14.406 2.823 1.00 80.31 211 THR A N 1
ATOM 1724 C CA . THR A 1 211 ? -40.357 15.013 3.835 1.00 80.31 211 THR A CA 1
ATOM 1725 C C . THR A 1 211 ? -41.683 14.257 3.936 1.00 80.31 211 THR A C 1
ATOM 1727 O O . THR A 1 211 ? -42.227 14.112 5.025 1.00 80.31 211 THR A O 1
ATOM 1730 N N . GLU A 1 212 ? -42.190 13.750 2.813 1.00 78.81 212 GLU A N 1
ATOM 1731 C CA . GLU A 1 212 ? -43.404 12.931 2.742 1.00 78.81 212 GLU A CA 1
ATOM 1732 C C . GLU A 1 212 ? -43.213 11.560 3.413 1.00 78.81 212 GLU A C 1
ATOM 1734 O O . GLU A 1 212 ? -43.978 11.217 4.312 1.00 78.81 212 GLU A O 1
ATOM 1739 N N . LEU A 1 213 ? -42.124 10.842 3.102 1.00 76.12 213 LEU A N 1
ATOM 1740 C CA . LEU A 1 213 ? -41.754 9.577 3.761 1.00 76.12 213 LEU A CA 1
ATOM 1741 C C . LEU A 1 213 ? -41.688 9.700 5.296 1.00 76.12 213 LEU A C 1
ATOM 1743 O O . LEU A 1 213 ? -42.152 8.812 6.006 1.00 76.12 213 LEU A O 1
ATOM 1747 N N . ILE A 1 214 ? -41.145 10.809 5.809 1.00 75.19 214 ILE A N 1
ATOM 1748 C CA . ILE A 1 214 ? -41.037 11.086 7.254 1.00 75.19 214 ILE A CA 1
ATOM 1749 C C . ILE A 1 214 ? -42.403 11.348 7.901 1.00 75.19 214 ILE A C 1
ATOM 1751 O O . ILE A 1 214 ? -42.609 10.996 9.064 1.00 75.19 214 ILE A O 1
ATOM 1755 N N . ARG A 1 215 ? -43.335 11.985 7.182 1.00 74.50 215 ARG A N 1
ATOM 1756 C CA . ARG A 1 215 ? -44.694 12.233 7.687 1.00 74.50 215 ARG A CA 1
ATOM 1757 C C . ARG A 1 215 ? -45.469 10.923 7.745 1.00 74.50 215 ARG A C 1
ATOM 1759 O O . ARG A 1 215 ? -45.893 10.530 8.824 1.00 74.50 215 ARG A O 1
ATOM 1766 N N . ASN A 1 216 ? -45.510 10.194 6.633 1.00 69.19 216 ASN A N 1
ATOM 1767 C CA . ASN A 1 216 ? -46.250 8.939 6.523 1.00 69.19 216 ASN A CA 1
ATOM 1768 C C . ASN A 1 216 ? -45.756 7.886 7.541 1.00 69.19 216 ASN A C 1
ATOM 1770 O O . ASN A 1 216 ? -46.562 7.160 8.114 1.00 69.19 216 ASN A O 1
ATOM 1774 N N . SER A 1 217 ? -44.450 7.842 7.853 1.00 63.78 217 SER A N 1
ATOM 1775 C CA . SER A 1 217 ? -43.919 6.926 8.879 1.00 63.78 217 SER A CA 1
ATOM 1776 C C . SER A 1 217 ? -44.297 7.293 10.319 1.00 63.78 217 SER A C 1
ATOM 1778 O O . SER A 1 217 ? -44.285 6.424 11.196 1.00 63.78 217 SER A O 1
ATOM 1780 N N . SER A 1 218 ? -44.585 8.573 10.572 1.00 59.59 218 SER A N 1
ATOM 1781 C CA . SER A 1 218 ? -44.913 9.089 11.904 1.00 59.59 218 SER A CA 1
ATOM 1782 C C . SER A 1 218 ? -46.346 8.749 12.313 1.00 59.59 218 SER A C 1
ATOM 1784 O O . SER A 1 218 ? -46.590 8.519 13.495 1.00 59.59 218 SER A O 1
ATOM 1786 N N . ASP A 1 219 ? -47.263 8.676 11.344 1.00 55.53 219 ASP A N 1
ATOM 1787 C CA . ASP A 1 219 ? -48.696 8.497 11.598 1.00 55.53 219 ASP A CA 1
ATOM 1788 C C . ASP A 1 219 ? -49.106 7.017 11.765 1.00 55.53 219 ASP A C 1
ATOM 1790 O O . ASP A 1 219 ? -50.047 6.727 12.502 1.00 55.53 219 ASP A O 1
ATOM 1794 N N . GLU A 1 220 ? -48.403 6.062 11.135 1.00 54.00 220 GLU A N 1
ATOM 1795 C CA . GLU A 1 220 ? -48.827 4.646 11.131 1.00 54.00 220 GLU A CA 1
ATOM 1796 C C . GLU A 1 220 ? -48.195 3.746 12.214 1.00 54.00 220 GLU A C 1
ATOM 1798 O O . GLU A 1 220 ? -48.837 2.789 12.644 1.00 54.00 220 GLU A O 1
ATOM 1803 N N . ASN A 1 221 ? -46.933 3.968 12.622 1.00 52.31 221 ASN A N 1
ATOM 1804 C CA . ASN A 1 221 ? -46.151 2.927 13.327 1.00 52.31 221 ASN A CA 1
ATOM 1805 C C . ASN A 1 221 ? -45.220 3.406 14.479 1.00 52.31 221 ASN A C 1
ATOM 1807 O O . ASN A 1 221 ? -44.439 2.599 14.984 1.00 52.31 221 ASN A O 1
ATOM 1811 N N . ASP A 1 222 ? -45.247 4.683 14.893 1.00 54.06 222 ASP A N 1
ATOM 1812 C CA . ASP A 1 222 ? -44.253 5.294 15.823 1.00 54.06 222 ASP A CA 1
ATOM 1813 C C . ASP A 1 222 ? -42.786 5.139 15.331 1.00 54.06 222 ASP A C 1
ATOM 1815 O O . ASP A 1 222 ? -41.830 5.042 16.107 1.00 54.06 222 ASP A O 1
ATOM 1819 N N . ILE A 1 223 ? -42.582 5.109 14.002 1.00 55.28 223 ILE A N 1
ATOM 1820 C CA . ILE A 1 223 ? -41.256 4.965 13.380 1.00 55.28 223 ILE A CA 1
ATOM 1821 C C . ILE A 1 223 ? -40.738 6.326 12.915 1.00 55.28 223 ILE A C 1
ATOM 1823 O O . ILE A 1 223 ? -41.261 6.959 11.998 1.00 55.28 223 ILE A O 1
ATOM 1827 N N . SER A 1 224 ? -39.627 6.752 13.509 1.00 60.88 224 SER A N 1
ATOM 1828 C CA . SER A 1 224 ? -39.008 8.048 13.237 1.00 60.88 224 SER A CA 1
ATOM 1829 C C . SER A 1 224 ? -37.910 7.948 12.165 1.00 60.88 224 SER A C 1
ATOM 1831 O O . SER A 1 224 ? -36.731 7.790 12.484 1.00 60.88 224 SER A O 1
ATOM 1833 N N . ILE A 1 225 ? -38.276 8.062 10.882 1.00 72.25 225 ILE A N 1
ATOM 1834 C CA . ILE A 1 225 ? -37.366 7.874 9.728 1.00 72.25 225 ILE A CA 1
ATOM 1835 C C . ILE A 1 225 ? -36.534 9.148 9.424 1.00 72.25 225 ILE A C 1
ATOM 1837 O O . ILE A 1 225 ? -36.337 9.570 8.287 1.00 72.25 225 ILE A O 1
ATOM 1841 N N . PHE A 1 226 ? -35.996 9.813 10.454 1.00 78.06 226 PHE A N 1
ATOM 1842 C CA . PHE A 1 226 ? -35.170 11.019 10.262 1.00 78.06 226 PHE A CA 1
ATOM 1843 C C . PHE A 1 226 ? -33.766 10.734 9.700 1.00 78.06 226 PHE A C 1
ATOM 1845 O O . PHE A 1 226 ? -33.096 11.666 9.238 1.00 78.06 226 PHE A O 1
ATOM 1852 N N . TYR A 1 227 ? -33.295 9.486 9.768 1.00 85.19 227 TYR A N 1
ATOM 1853 C CA . TYR A 1 227 ? -31.956 9.079 9.349 1.00 85.19 227 TYR A CA 1
ATOM 1854 C C . TYR A 1 227 ? -31.999 7.775 8.547 1.00 85.19 227 TYR A C 1
ATOM 1856 O O . TYR A 1 227 ? -32.401 6.744 9.071 1.00 85.19 227 TYR A O 1
ATOM 1864 N N . TRP A 1 228 ? -31.507 7.805 7.308 1.00 87.06 228 TRP A N 1
ATOM 1865 C CA . TRP A 1 228 ? -31.533 6.662 6.391 1.00 87.06 228 TRP A CA 1
ATOM 1866 C C . TRP A 1 228 ? -30.124 6.156 6.036 1.00 87.06 228 TRP A C 1
ATOM 1868 O O . TRP A 1 228 ? -29.213 6.981 5.892 1.00 87.06 228 TRP A O 1
ATOM 1878 N N . PRO A 1 229 ? -29.897 4.837 5.893 1.00 89.81 229 PRO A N 1
ATOM 1879 C CA . PRO A 1 229 ? -28.618 4.304 5.431 1.00 89.81 229 PRO A CA 1
ATOM 1880 C C . PRO A 1 229 ? -28.314 4.687 3.976 1.00 89.81 229 PRO A C 1
ATOM 1882 O O . PRO A 1 229 ? -29.139 4.522 3.076 1.00 89.81 229 PRO A O 1
ATOM 1885 N N . GLY A 1 230 ? -27.082 5.123 3.721 1.00 90.56 230 GLY A N 1
ATOM 1886 C CA . GLY A 1 230 ? -26.578 5.323 2.365 1.00 90.56 230 GLY A CA 1
ATOM 1887 C C . GLY A 1 230 ? -25.097 4.987 2.218 1.00 90.56 230 GLY A C 1
ATOM 1888 O O . GLY A 1 230 ? -24.328 5.083 3.175 1.00 90.56 230 GLY A O 1
ATOM 1889 N N . VAL A 1 231 ? -24.695 4.605 1.006 1.00 92.75 231 VAL A N 1
ATOM 1890 C CA . VAL A 1 231 ? -23.307 4.291 0.633 1.00 92.75 231 VAL A CA 1
ATOM 1891 C C . VAL A 1 231 ? -22.743 5.417 -0.224 1.00 92.75 231 VAL A C 1
ATOM 1893 O O . VAL A 1 231 ? -23.326 5.796 -1.242 1.00 92.75 231 VAL A O 1
ATOM 1896 N N . ILE A 1 232 ? -21.584 5.951 0.162 1.00 92.56 232 ILE A N 1
ATOM 1897 C CA . ILE A 1 232 ? -20.927 7.023 -0.594 1.00 92.56 232 ILE A CA 1
ATOM 1898 C C . ILE A 1 232 ? -20.315 6.457 -1.879 1.00 92.56 232 ILE A C 1
ATOM 1900 O O . ILE A 1 232 ? -19.427 5.604 -1.849 1.00 92.56 232 ILE A O 1
ATOM 1904 N N . LEU A 1 233 ? -20.753 6.984 -3.019 1.00 87.88 233 LEU A N 1
ATOM 1905 C CA . LEU A 1 233 ? -20.243 6.654 -4.348 1.00 87.88 233 LEU A CA 1
ATOM 1906 C C . LEU A 1 233 ? -19.036 7.520 -4.730 1.00 87.88 233 LEU A C 1
ATOM 1908 O O . LEU A 1 233 ? -18.108 7.042 -5.380 1.00 87.88 233 LEU A O 1
ATOM 1912 N N . GLU A 1 234 ? -19.053 8.799 -4.348 1.00 84.94 234 GLU A N 1
ATOM 1913 C CA . GLU A 1 234 ? -18.091 9.804 -4.810 1.00 84.94 234 GLU A CA 1
ATOM 1914 C C . GLU A 1 234 ? -18.000 10.981 -3.827 1.00 84.94 234 GLU A C 1
ATOM 1916 O O . GLU A 1 234 ? -18.967 11.299 -3.129 1.00 84.94 234 GLU A O 1
ATOM 1921 N N . THR A 1 235 ? -16.844 11.646 -3.784 1.00 85.06 235 THR A N 1
ATOM 1922 C CA . THR A 1 235 ? -16.600 12.829 -2.945 1.00 85.06 235 THR A CA 1
ATOM 1923 C C . THR A 1 235 ? -15.987 13.947 -3.779 1.00 85.06 235 THR A C 1
ATOM 1925 O O . THR A 1 235 ? -14.913 13.755 -4.352 1.00 85.06 235 THR A O 1
ATOM 1928 N N . SER A 1 236 ? -16.612 15.121 -3.802 1.00 78.88 236 SER A N 1
ATOM 1929 C CA . SER A 1 236 ? -16.103 16.307 -4.496 1.00 78.88 236 SER A CA 1
ATOM 1930 C C . SER A 1 236 ? -15.787 17.437 -3.511 1.00 78.88 236 SER A C 1
ATOM 1932 O O . SER A 1 236 ? -16.302 17.486 -2.390 1.00 78.88 236 SER A O 1
ATOM 1934 N N . LYS A 1 237 ? -14.891 18.342 -3.915 1.00 78.88 237 LYS A N 1
ATOM 1935 C CA . LYS A 1 237 ? -14.513 19.539 -3.154 1.00 78.88 237 LYS A CA 1
ATOM 1936 C C . LYS A 1 237 ? -14.702 20.761 -4.039 1.00 78.88 237 LYS A C 1
ATOM 1938 O O . LYS A 1 237 ? -14.153 20.800 -5.135 1.00 78.88 237 LYS A O 1
ATOM 1943 N N . VAL A 1 238 ? -15.440 21.745 -3.544 1.00 71.06 238 VAL A N 1
ATOM 1944 C CA . VAL A 1 238 ? -15.678 23.023 -4.220 1.00 71.06 238 VAL A CA 1
ATOM 1945 C C . VAL A 1 238 ? -14.968 24.116 -3.415 1.00 71.06 238 VAL A C 1
ATOM 1947 O O . VAL A 1 238 ? -15.182 24.171 -2.199 1.00 71.06 238 VAL A O 1
ATOM 1950 N N . PRO A 1 239 ? -14.099 24.945 -4.023 1.00 66.69 239 PRO A N 1
ATOM 1951 C CA . PRO A 1 239 ? -13.533 26.100 -3.335 1.00 66.69 239 PRO A CA 1
ATOM 1952 C C . PRO A 1 239 ? -14.647 27.101 -3.010 1.00 66.69 239 PRO A C 1
ATOM 1954 O O . PRO A 1 239 ? -15.497 27.387 -3.851 1.00 66.69 239 PRO A O 1
ATOM 1957 N N . ILE A 1 240 ? -14.641 27.624 -1.790 1.00 66.25 240 ILE A N 1
ATOM 1958 C CA . ILE A 1 240 ? -15.487 28.741 -1.380 1.00 66.25 240 ILE A CA 1
ATOM 1959 C C . ILE A 1 240 ? -14.689 30.015 -1.651 1.00 66.25 240 ILE A C 1
ATOM 1961 O O . ILE A 1 240 ? -13.629 30.217 -1.064 1.00 66.25 240 ILE A O 1
ATOM 1965 N N . THR A 1 241 ? -15.193 30.867 -2.538 1.00 53.66 241 THR A N 1
ATOM 1966 C CA . THR A 1 241 ? -14.808 32.282 -2.585 1.00 53.66 241 THR A CA 1
ATOM 1967 C C . THR A 1 241 ? -15.595 33.017 -1.507 1.00 53.66 241 THR A C 1
ATOM 1969 O O . THR A 1 241 ? -16.820 32.875 -1.462 1.00 53.66 241 THR A O 1
ATOM 1972 N N . ASP A 1 242 ? -14.921 33.764 -0.635 1.00 49.72 242 ASP A N 1
ATOM 1973 C CA . ASP A 1 242 ? -15.539 34.361 0.552 1.00 49.72 242 ASP A CA 1
ATOM 1974 C C . ASP A 1 242 ? -16.719 35.283 0.213 1.00 49.72 242 ASP A C 1
ATOM 1976 O O . ASP A 1 242 ? -16.538 36.320 -0.419 1.00 49.72 242 ASP A O 1
ATOM 1980 N N . ASN A 1 243 ? -17.926 34.891 0.646 1.00 48.62 243 ASN A N 1
ATOM 1981 C CA . ASN A 1 243 ? -19.079 35.781 0.869 1.00 48.62 243 ASN A CA 1
ATOM 1982 C C . ASN A 1 243 ? -20.253 35.118 1.637 1.00 48.62 243 ASN A C 1
ATOM 1984 O O . ASN A 1 243 ? -21.386 35.586 1.573 1.00 48.62 243 ASN A O 1
ATOM 1988 N N . MET A 1 244 ? -20.007 34.043 2.400 1.00 41.09 244 MET A N 1
ATOM 1989 C CA . MET A 1 244 ? -20.932 33.567 3.442 1.00 41.09 244 MET A CA 1
ATOM 1990 C C . MET A 1 244 ? -20.171 32.981 4.632 1.00 41.09 244 MET A C 1
ATOM 1992 O O . MET A 1 244 ? -19.284 32.145 4.465 1.00 41.09 244 MET A O 1
ATOM 1996 N N . SER A 1 245 ? -20.558 33.391 5.839 1.00 46.16 245 SER A N 1
ATOM 1997 C CA . SER A 1 245 ? -20.071 32.839 7.101 1.00 46.16 245 SER A CA 1
ATOM 1998 C C . SER A 1 245 ? -20.680 31.453 7.360 1.00 46.16 245 SER A C 1
ATOM 2000 O O . SER A 1 245 ? -21.876 31.313 7.603 1.00 46.16 245 SER A O 1
ATOM 2002 N N . ASP A 1 246 ? -19.849 30.408 7.325 1.00 44.28 246 ASP A N 1
ATOM 2003 C CA . ASP A 1 246 ? -20.246 29.035 7.658 1.00 44.28 246 ASP A CA 1
ATOM 2004 C C . ASP A 1 246 ? -19.151 28.350 8.499 1.00 44.28 246 ASP A C 1
ATOM 2006 O O . ASP A 1 246 ? -18.022 28.155 8.037 1.00 44.28 246 ASP A O 1
ATOM 2010 N N . ASP A 1 247 ? -19.504 27.901 9.711 1.00 46.94 247 ASP A N 1
ATOM 2011 C CA . ASP A 1 247 ? -18.639 27.222 10.700 1.00 46.94 247 ASP A CA 1
ATOM 2012 C C . ASP A 1 247 ? -18.091 25.845 10.253 1.00 46.94 247 ASP A C 1
ATOM 2014 O O . ASP A 1 247 ? -17.691 24.994 11.062 1.00 46.94 247 ASP A O 1
ATOM 2018 N N . THR A 1 248 ? -18.100 25.559 8.953 1.00 47.03 248 THR A N 1
ATOM 2019 C CA . THR A 1 248 ? -17.530 24.356 8.340 1.00 47.03 248 THR A CA 1
ATOM 2020 C C . THR A 1 248 ? -16.217 24.577 7.601 1.00 47.03 248 THR A C 1
ATOM 2022 O O . THR A 1 248 ? -15.633 23.590 7.150 1.00 47.03 248 THR A O 1
ATOM 2025 N N . ALA A 1 249 ? -15.690 25.805 7.587 1.00 43.44 249 ALA A N 1
ATOM 2026 C CA . ALA A 1 249 ? -14.335 26.084 7.125 1.00 43.44 249 ALA A CA 1
ATOM 2027 C C . ALA A 1 249 ? -13.280 25.191 7.814 1.00 43.44 249 ALA A C 1
ATOM 2029 O O . ALA A 1 249 ? -13.237 25.061 9.039 1.00 43.44 249 ALA A O 1
ATOM 2030 N N . SER A 1 250 ? -12.409 24.583 7.008 1.00 46.31 250 SER A N 1
ATOM 2031 C CA . SER A 1 250 ? -11.214 23.871 7.462 1.00 46.31 250 SER A CA 1
ATOM 2032 C C . SER A 1 250 ? -10.008 24.532 6.814 1.00 46.31 250 SER A C 1
ATOM 2034 O O . SER A 1 250 ? -9.699 24.242 5.660 1.00 46.31 250 SER A O 1
ATOM 2036 N N . ALA A 1 251 ? -9.345 25.425 7.547 1.00 40.03 251 ALA A N 1
ATOM 2037 C CA . ALA A 1 251 ? -8.082 26.005 7.109 1.00 40.03 251 ALA A CA 1
ATOM 2038 C C . ALA A 1 251 ? -7.025 24.900 6.942 1.00 40.03 251 ALA A C 1
ATOM 2040 O O . ALA A 1 251 ? -6.901 24.018 7.797 1.00 40.03 251 ALA A O 1
ATOM 2041 N N . ASN A 1 252 ? -6.272 24.949 5.844 1.00 39.44 252 ASN A N 1
ATOM 2042 C CA . ASN A 1 252 ? -5.080 24.124 5.659 1.00 39.44 252 ASN A CA 1
ATOM 2043 C C . ASN A 1 252 ? -3.857 24.838 6.261 1.00 39.44 252 ASN A C 1
ATOM 2045 O O . ASN A 1 252 ? -3.874 26.049 6.463 1.00 39.44 252 ASN A O 1
ATOM 2049 N N . SER A 1 253 ? -2.784 24.090 6.525 1.00 42.19 253 SER A N 1
ATOM 2050 C CA . SER A 1 253 ? -1.504 24.600 7.053 1.00 42.19 253 SER A CA 1
ATOM 2051 C C . SER A 1 253 ? -0.677 25.417 6.056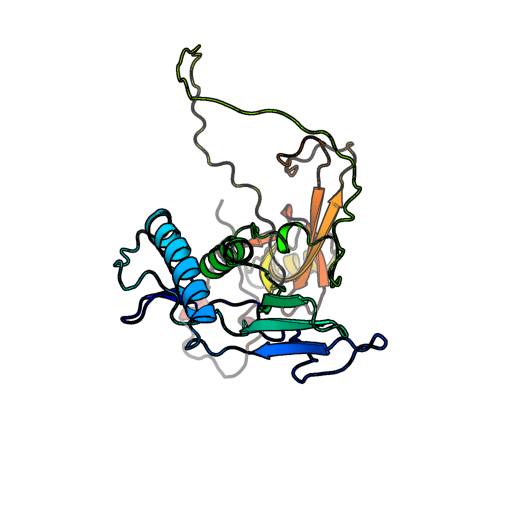 1.00 42.19 253 SER A C 1
ATOM 2053 O O . SER A 1 253 ? 0.433 25.838 6.375 1.00 42.19 253 SER A O 1
ATOM 2055 N N . ASP A 1 254 ? -1.194 25.601 4.847 1.00 39.25 254 ASP A N 1
ATOM 2056 C CA . ASP A 1 254 ? -0.454 26.085 3.693 1.00 39.25 254 ASP A CA 1
ATOM 2057 C C . ASP A 1 254 ? -0.984 27.492 3.384 1.00 39.25 254 ASP A C 1
ATOM 2059 O O . ASP A 1 254 ? -2.196 27.682 3.288 1.00 39.25 254 ASP A O 1
ATOM 2063 N N . GLY A 1 255 ? -0.092 28.486 3.295 1.00 43.00 255 GLY A N 1
ATOM 2064 C CA . GLY A 1 255 ? -0.392 29.921 3.451 1.00 43.00 255 GLY A CA 1
ATOM 2065 C C . GLY A 1 255 ? -1.196 30.620 2.341 1.00 43.00 255 GLY A C 1
ATOM 2066 O O . GLY A 1 255 ? -0.861 31.738 1.968 1.00 43.00 255 GLY A O 1
ATOM 2067 N N . CYS A 1 256 ? -2.243 29.990 1.809 1.00 39.41 256 CYS A N 1
ATOM 2068 C CA . CYS A 1 256 ? -3.205 30.584 0.885 1.00 39.41 256 CYS A CA 1
ATOM 2069 C C . CYS A 1 256 ? -4.624 30.172 1.315 1.00 39.41 256 CYS A C 1
ATOM 2071 O O . CYS A 1 256 ? -4.959 28.988 1.314 1.00 39.41 256 CYS A O 1
ATOM 2073 N N . GLY A 1 257 ? -5.445 31.147 1.717 1.00 44.72 257 GLY A N 1
ATOM 2074 C CA . GLY A 1 257 ? -6.666 30.955 2.516 1.00 44.72 257 GLY A CA 1
ATOM 2075 C C . GLY A 1 257 ? -7.877 30.308 1.831 1.00 44.72 257 GLY A C 1
ATOM 2076 O O . GLY A 1 257 ? -8.995 30.552 2.263 1.00 44.72 257 GLY A O 1
ATOM 2077 N N . ILE A 1 258 ? -7.699 29.499 0.783 1.00 51.94 258 ILE A N 1
ATOM 2078 C CA . ILE A 1 258 ? -8.820 28.902 0.041 1.00 51.94 258 ILE A CA 1
ATOM 2079 C C . ILE A 1 258 ? -9.519 27.841 0.905 1.00 51.94 258 ILE A C 1
ATOM 2081 O O . ILE A 1 258 ? -8.997 26.744 1.131 1.00 51.94 258 ILE A O 1
ATOM 2085 N N . ILE A 1 259 ? -10.728 28.161 1.363 1.00 63.19 259 ILE A N 1
ATOM 2086 C CA . ILE A 1 259 ? -11.616 27.242 2.079 1.00 63.19 259 ILE A CA 1
ATOM 2087 C C . ILE A 1 259 ? -12.287 26.311 1.055 1.00 63.19 259 ILE A C 1
ATOM 2089 O O . ILE A 1 259 ? -12.671 26.746 -0.024 1.00 63.19 259 ILE A O 1
ATOM 2093 N N . TYR A 1 260 ? -12.467 25.026 1.380 1.00 63.94 260 TYR A N 1
ATOM 2094 C CA . TYR A 1 260 ? -13.140 24.062 0.496 1.00 63.94 260 TYR A CA 1
ATOM 2095 C C . TYR A 1 260 ? -14.341 23.409 1.185 1.00 63.94 260 TYR A C 1
ATOM 2097 O O . TYR A 1 260 ? -14.192 22.796 2.246 1.00 63.94 260 TYR A O 1
ATOM 2105 N N . LYS A 1 261 ? -15.517 23.454 0.547 1.00 76.94 261 LYS A N 1
ATOM 2106 C CA . LYS A 1 261 ? -16.704 22.695 0.966 1.00 76.94 261 LYS A CA 1
ATOM 2107 C C . LYS A 1 261 ? -16.701 21.312 0.313 1.00 76.94 261 LYS A C 1
ATOM 2109 O O . LYS A 1 261 ? -16.474 21.186 -0.890 1.00 76.94 261 LYS A O 1
ATOM 2114 N N . ALA A 1 262 ? -16.941 20.272 1.109 1.00 78.69 262 ALA A N 1
ATOM 2115 C CA . ALA A 1 262 ? -16.992 18.887 0.642 1.00 78.69 262 ALA A CA 1
ATOM 2116 C C . ALA A 1 262 ? -18.440 18.419 0.436 1.00 78.69 262 ALA A C 1
ATOM 2118 O O . ALA A 1 262 ? -19.265 18.538 1.349 1.00 78.69 262 ALA A O 1
ATOM 2119 N N . TYR A 1 263 ? -18.701 17.839 -0.735 1.00 87.44 263 TYR A N 1
ATOM 2120 C CA . TYR A 1 263 ? -19.972 17.224 -1.109 1.00 87.44 263 TYR A CA 1
ATOM 2121 C C . TYR A 1 263 ? -19.789 15.726 -1.365 1.00 87.44 263 TYR A C 1
ATOM 2123 O O . TYR A 1 263 ? -18.724 15.268 -1.787 1.00 87.44 263 TYR A O 1
ATOM 2131 N N . TYR A 1 264 ? -20.849 14.968 -1.111 1.00 90.88 264 TYR A N 1
ATOM 2132 C CA . TYR A 1 264 ? -20.878 13.512 -1.164 1.00 90.88 264 TYR A CA 1
ATOM 2133 C C . TYR A 1 264 ? -22.019 13.079 -2.070 1.00 90.88 264 TYR A C 1
ATOM 2135 O O . TYR A 1 264 ? -23.163 13.478 -1.847 1.00 90.88 264 TYR A O 1
ATOM 2143 N N . LYS A 1 265 ? -21.707 12.256 -3.069 1.00 94.38 265 LYS A N 1
ATOM 2144 C CA . LYS A 1 265 ? -22.692 11.561 -3.898 1.00 94.38 265 LYS A CA 1
ATOM 2145 C C . LYS A 1 265 ? -22.979 10.218 -3.241 1.00 94.38 265 LYS A C 1
ATOM 2147 O O . LYS A 1 265 ? -22.046 9.446 -3.017 1.00 94.38 265 LYS A O 1
ATOM 2152 N N . ILE A 1 266 ? -24.230 9.959 -2.888 1.00 93.56 266 ILE A N 1
ATOM 2153 C CA . ILE A 1 266 ? -24.620 8.855 -2.003 1.00 93.56 266 ILE A CA 1
ATOM 2154 C C . ILE A 1 266 ? -25.787 8.109 -2.623 1.00 93.56 266 ILE A C 1
ATOM 2156 O O . ILE A 1 266 ? -26.771 8.732 -3.008 1.00 93.56 266 ILE A O 1
ATOM 2160 N N . HIS A 1 267 ? -25.683 6.786 -2.679 1.00 93.69 267 HIS A N 1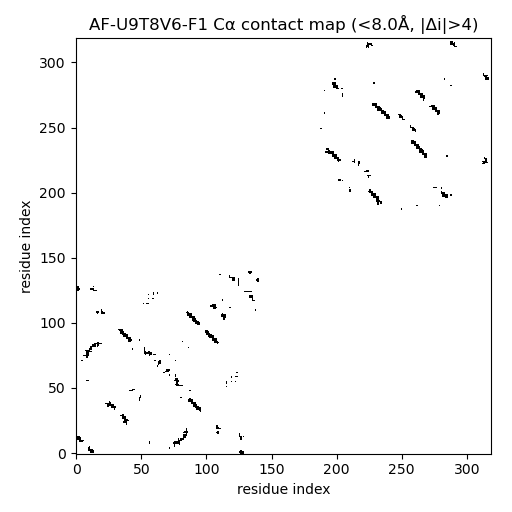
ATOM 2161 C CA . HIS A 1 267 ? -26.819 5.918 -2.955 1.00 93.69 267 HIS A CA 1
ATOM 2162 C C . HIS A 1 267 ? -27.559 5.633 -1.647 1.00 93.69 267 HIS A C 1
ATOM 2164 O O . HIS A 1 267 ? -26.930 5.167 -0.693 1.00 93.69 267 HIS A O 1
ATOM 2170 N N . LEU A 1 268 ? -28.856 5.929 -1.579 1.00 90.62 268 LEU A N 1
ATOM 2171 C CA . LEU A 1 268 ? -29.691 5.523 -0.446 1.00 90.62 268 LEU A CA 1
ATOM 2172 C C . LEU A 1 268 ? -30.092 4.056 -0.635 1.00 90.62 268 LEU A C 1
ATOM 2174 O O . LEU A 1 268 ? -30.583 3.691 -1.702 1.00 90.62 268 LEU A O 1
ATOM 2178 N N . LEU A 1 269 ? -29.867 3.220 0.384 1.00 84.75 269 LEU A N 1
ATOM 2179 C CA . LEU A 1 269 ? -30.217 1.795 0.306 1.00 84.75 269 LEU A CA 1
ATOM 2180 C C . LEU A 1 269 ? -31.742 1.627 0.259 1.00 84.75 269 LEU A C 1
ATOM 2182 O O . LEU A 1 269 ? -32.454 2.417 0.874 1.00 84.75 269 LEU A O 1
ATOM 2186 N N . GLU A 1 270 ? -32.234 0.634 -0.481 1.00 80.88 270 GLU A N 1
ATOM 2187 C CA . GLU A 1 270 ? -33.655 0.348 -0.782 1.00 80.88 270 GLU A CA 1
ATOM 2188 C C . GLU A 1 270 ? -34.464 1.460 -1.491 1.00 80.88 270 GLU A C 1
ATOM 2190 O O . GLU A 1 270 ? -35.297 1.158 -2.341 1.00 80.88 270 GLU A O 1
ATOM 2195 N N . LEU A 1 271 ? -34.179 2.748 -1.266 1.00 76.44 271 LEU A N 1
ATOM 2196 C CA . LEU A 1 271 ? -34.834 3.876 -1.952 1.00 76.44 271 LEU A CA 1
ATOM 2197 C C . LEU A 1 271 ? -34.392 4.045 -3.419 1.00 76.44 271 LEU A C 1
ATOM 2199 O O . LEU A 1 271 ? -34.906 4.908 -4.124 1.00 76.44 271 LEU A O 1
ATOM 2203 N N . SER A 1 272 ? -33.438 3.236 -3.893 1.00 74.75 272 SER A N 1
ATOM 2204 C CA . SER A 1 272 ? -32.941 3.176 -5.282 1.00 74.75 272 SER A CA 1
ATOM 2205 C C . SER A 1 272 ? -32.358 4.480 -5.866 1.00 74.75 272 SER A C 1
ATOM 2207 O O . SER A 1 272 ? -31.866 4.486 -6.993 1.00 74.75 272 SER A O 1
ATOM 2209 N N . GLU A 1 273 ? -32.343 5.581 -5.112 1.00 85.25 273 GLU A N 1
ATOM 2210 C CA . GLU A 1 273 ? -31.928 6.899 -5.591 1.00 85.25 273 GLU A CA 1
ATOM 2211 C C . GLU A 1 273 ? -30.459 7.240 -5.298 1.00 85.25 273 GLU A C 1
ATOM 2213 O O . GLU A 1 273 ? -29.774 6.598 -4.493 1.00 85.25 273 GLU A O 1
ATOM 2218 N N . VAL A 1 274 ? -29.969 8.295 -5.957 1.00 90.38 274 VAL A N 1
ATOM 2219 C CA . VAL A 1 274 ? -28.638 8.867 -5.725 1.00 90.38 274 VAL A CA 1
ATOM 2220 C C . VAL A 1 274 ? -28.760 10.367 -5.469 1.00 90.38 274 VAL A C 1
ATOM 2222 O O . VAL A 1 274 ? -29.183 11.131 -6.336 1.00 90.38 274 VAL A O 1
ATOM 2225 N N . ILE A 1 275 ? -28.342 10.792 -4.280 1.00 91.56 275 ILE A N 1
ATOM 2226 C CA . ILE A 1 275 ? -28.376 12.184 -3.819 1.00 91.56 275 ILE A CA 1
ATOM 2227 C C . ILE A 1 275 ? -26.974 12.798 -3.791 1.00 91.56 275 ILE A C 1
ATOM 2229 O O . ILE A 1 275 ? -25.974 12.084 -3.701 1.00 91.56 275 ILE A O 1
ATOM 2233 N N . GLN A 1 276 ? -26.895 14.131 -3.801 1.00 92.44 276 GLN A N 1
ATOM 2234 C CA . GLN A 1 276 ? -25.667 14.874 -3.514 1.00 92.44 276 GLN A CA 1
ATOM 2235 C C . GLN A 1 276 ? -25.903 15.826 -2.338 1.00 92.44 276 GLN A C 1
ATOM 2237 O O . GLN A 1 276 ? -26.765 16.697 -2.411 1.00 92.44 276 GLN A O 1
ATOM 2242 N N . VAL A 1 277 ? -25.147 15.657 -1.250 1.00 88.81 277 VAL A N 1
ATOM 2243 C CA . VAL A 1 277 ? -25.336 16.391 0.018 1.00 88.81 277 VAL A CA 1
ATOM 2244 C C . VAL A 1 277 ? -24.004 16.821 0.638 1.00 88.81 277 VAL A C 1
ATOM 2246 O O . VAL A 1 277 ? -22.944 16.330 0.249 1.00 88.81 277 VAL A O 1
ATOM 2249 N N . ASP A 1 278 ? -24.036 17.755 1.593 1.00 88.06 278 ASP A N 1
ATOM 2250 C CA . ASP A 1 278 ? -22.838 18.211 2.313 1.00 88.06 278 ASP A CA 1
ATOM 2251 C C . ASP A 1 278 ? -22.579 17.419 3.614 1.00 88.06 278 ASP A C 1
ATOM 2253 O O . ASP A 1 278 ? -23.371 16.576 4.046 1.00 88.06 278 ASP A O 1
ATOM 2257 N N . ARG A 1 279 ? -21.443 17.690 4.273 1.00 83.38 279 ARG A N 1
ATOM 2258 C CA . ARG A 1 279 ? -21.038 16.996 5.512 1.00 83.38 279 ARG A CA 1
ATOM 2259 C C . ARG A 1 279 ? -21.980 17.235 6.714 1.00 83.38 279 ARG A C 1
ATOM 2261 O O . ARG A 1 279 ? -21.917 16.460 7.663 1.00 83.38 279 ARG A O 1
ATOM 2268 N N . LYS A 1 280 ? -22.821 18.281 6.728 1.00 86.94 280 LYS A N 1
ATOM 2269 C CA . LYS A 1 280 ? -23.787 18.591 7.812 1.00 86.94 280 LYS A CA 1
ATOM 2270 C C . LYS A 1 280 ? -25.034 17.696 7.766 1.00 86.94 280 LYS A C 1
ATOM 2272 O O . LYS A 1 280 ? -25.761 17.613 8.765 1.00 86.94 280 LYS A O 1
ATOM 2277 N N . THR A 1 281 ? -25.275 17.048 6.628 1.00 88.75 281 THR A N 1
ATOM 2278 C CA . THR A 1 281 ? -26.372 16.095 6.394 1.00 88.75 281 THR A CA 1
ATOM 2279 C C . THR A 1 281 ? -26.013 14.665 6.828 1.00 88.75 281 THR A C 1
ATOM 2281 O O . THR A 1 281 ? -26.897 13.820 6.910 1.00 88.75 281 THR A O 1
ATOM 2284 N N . LEU A 1 282 ? -24.745 14.383 7.157 1.00 89.75 282 LEU A N 1
ATOM 2285 C CA . LEU A 1 282 ? -24.222 13.021 7.327 1.00 89.75 282 LEU A CA 1
ATOM 2286 C C . LEU A 1 282 ? -23.675 12.740 8.729 1.00 89.75 282 LEU A C 1
ATOM 2288 O O . LEU A 1 282 ? -22.831 13.487 9.236 1.00 89.75 282 LEU A O 1
ATOM 2292 N N . LEU A 1 283 ? -24.058 11.596 9.295 1.00 86.50 283 LEU A N 1
ATOM 2293 C CA . LEU A 1 283 ? -23.435 10.996 10.478 1.00 86.50 283 LEU A CA 1
ATOM 2294 C C . LEU A 1 283 ? -22.744 9.662 10.120 1.00 86.50 283 LEU A C 1
ATOM 2296 O O . LEU A 1 283 ? -23.182 8.983 9.190 1.00 86.50 283 LEU A O 1
ATOM 2300 N N . PRO A 1 284 ? -21.701 9.232 10.859 1.00 87.12 284 PRO A N 1
ATOM 2301 C CA . PRO A 1 284 ? -21.158 7.880 10.723 1.00 87.12 284 PRO A CA 1
ATOM 2302 C C . PRO A 1 284 ? -22.221 6.825 11.059 1.00 87.12 284 PRO A C 1
ATOM 2304 O O . PRO A 1 284 ? -23.008 7.039 11.980 1.00 87.12 284 PRO A O 1
ATOM 2307 N N . TRP A 1 285 ? -22.185 5.662 10.401 1.00 83.94 285 TRP A N 1
ATOM 2308 C CA . TRP A 1 285 ? -23.085 4.521 10.662 1.00 83.94 285 TRP A CA 1
ATOM 2309 C C . TRP A 1 285 ? -23.308 4.220 12.159 1.00 83.94 285 TRP A C 1
ATOM 2311 O O . TRP A 1 285 ? -24.437 4.049 12.606 1.00 83.94 285 TRP A O 1
ATOM 2321 N N . LEU A 1 286 ? -22.235 4.227 12.958 1.00 79.50 286 LEU A N 1
ATOM 2322 C CA . LEU A 1 286 ? -22.270 3.895 14.390 1.00 79.50 286 LEU A CA 1
ATOM 2323 C C . LEU A 1 286 ? -22.708 5.047 15.320 1.00 79.50 286 LEU A C 1
ATOM 2325 O O . LEU A 1 286 ? -22.763 4.855 16.533 1.00 79.50 286 LEU A O 1
ATOM 2329 N N . ALA A 1 287 ? -23.000 6.243 14.798 1.00 76.75 287 ALA A N 1
ATOM 2330 C CA . ALA A 1 287 ? -23.466 7.371 15.616 1.00 76.75 287 ALA A CA 1
ATOM 2331 C C . ALA A 1 287 ? -24.943 7.248 16.031 1.00 76.75 287 ALA A C 1
ATOM 2333 O O . ALA A 1 287 ? -25.401 7.961 16.925 1.00 76.75 287 ALA A O 1
ATOM 2334 N N . CYS A 1 288 ? -25.680 6.345 15.389 1.00 67.56 288 CYS A N 1
ATOM 2335 C CA . CYS A 1 288 ? -27.099 6.118 15.595 1.00 67.56 288 CYS A CA 1
ATOM 2336 C C . CYS A 1 288 ? -27.309 4.773 16.320 1.00 67.56 288 CYS A C 1
ATOM 2338 O O . CYS A 1 288 ? -26.730 3.753 15.943 1.00 67.56 288 CYS A O 1
ATOM 2340 N N . LYS A 1 289 ? -28.108 4.753 17.399 1.00 61.50 289 LYS A N 1
ATOM 2341 C CA . LYS A 1 289 ? -28.327 3.542 18.215 1.00 61.50 289 LYS A CA 1
ATOM 2342 C C . LYS A 1 289 ? -29.519 2.735 17.715 1.00 61.50 289 LYS A C 1
ATOM 2344 O O . LYS A 1 289 ? -30.622 3.264 17.645 1.00 61.50 289 LYS A O 1
ATOM 2349 N N . LYS A 1 290 ? -29.302 1.451 17.414 1.00 61.16 290 LYS A N 1
ATOM 2350 C CA . LYS A 1 290 ? -30.372 0.522 17.026 1.00 61.16 290 LYS A CA 1
ATOM 2351 C C . LYS A 1 290 ? -31.371 0.368 18.178 1.00 61.16 290 LYS A C 1
ATOM 2353 O O . LYS A 1 290 ? -31.067 -0.300 19.164 1.00 61.16 290 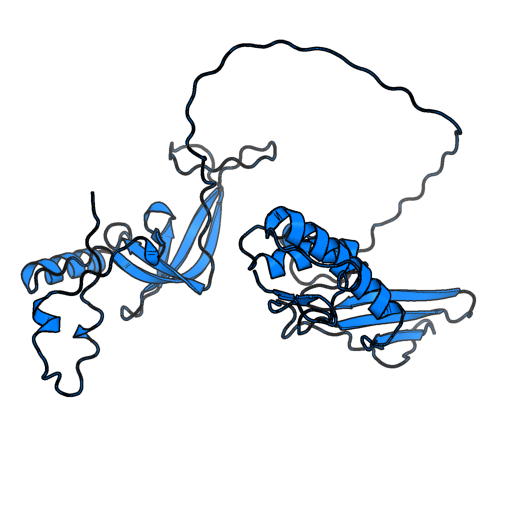LYS A O 1
ATOM 2358 N N . GLU A 1 291 ? -32.541 0.976 18.045 1.00 56.06 291 GLU A N 1
ATOM 2359 C CA . GLU A 1 291 ? -33.678 0.778 18.944 1.00 56.06 291 GLU A CA 1
ATOM 2360 C C . GLU A 1 291 ? -34.627 -0.222 18.279 1.00 56.06 291 GLU A C 1
ATOM 2362 O O . GLU A 1 291 ? -35.430 0.144 17.430 1.00 56.06 291 GLU A O 1
ATOM 2367 N N . ILE A 1 292 ? -34.481 -1.506 18.622 1.00 56.28 292 ILE A N 1
ATOM 2368 C CA . ILE A 1 292 ? -35.405 -2.561 18.185 1.00 56.28 292 ILE A CA 1
ATOM 2369 C C . ILE A 1 292 ? -36.630 -2.508 19.115 1.00 56.28 292 ILE A C 1
ATOM 2371 O O . ILE A 1 292 ? -36.448 -2.646 20.332 1.00 56.28 292 ILE A O 1
ATOM 2375 N N . PRO A 1 293 ? -37.861 -2.321 18.604 1.00 53.44 293 PRO A N 1
ATOM 2376 C CA . PRO A 1 293 ? -39.058 -2.305 19.439 1.00 53.44 293 PRO A CA 1
ATOM 2377 C C . PRO A 1 293 ? -39.243 -3.621 20.202 1.00 53.44 293 PRO A C 1
ATOM 2379 O O . PRO A 1 293 ? -39.114 -4.709 19.639 1.00 53.44 293 PRO A O 1
ATOM 2382 N N . LYS A 1 294 ? -39.597 -3.537 21.492 1.00 49.81 294 LYS A N 1
ATOM 2383 C CA . LYS A 1 294 ? -39.782 -4.722 22.356 1.00 49.81 294 LYS A CA 1
ATOM 2384 C C . LYS A 1 294 ? -40.866 -5.680 21.842 1.00 49.81 294 LYS A C 1
ATOM 2386 O O . LYS A 1 294 ? -40.765 -6.881 22.067 1.00 49.81 294 LYS A O 1
ATOM 2391 N N . SER A 1 295 ? -41.862 -5.164 21.121 1.00 50.50 295 SER A N 1
ATOM 2392 C CA . SER A 1 295 ? -42.898 -5.946 20.432 1.00 50.50 295 SER A CA 1
ATOM 2393 C C . SER A 1 295 ? -42.317 -6.980 19.460 1.00 50.50 295 SER A C 1
ATOM 2395 O O . SER A 1 295 ? -42.821 -8.098 19.390 1.00 50.50 295 SER A O 1
ATOM 2397 N N . PHE A 1 296 ? -41.218 -6.654 18.773 1.00 49.97 296 PHE A N 1
ATOM 2398 C CA . PHE A 1 296 ? -40.576 -7.548 17.805 1.00 49.97 296 PHE A CA 1
ATOM 2399 C C . PHE A 1 296 ? -39.837 -8.725 18.467 1.00 49.97 296 PHE A C 1
ATOM 2401 O O . PHE A 1 296 ? -39.640 -9.760 17.838 1.00 49.97 296 PHE A O 1
ATOM 2408 N N . ILE A 1 297 ? -39.451 -8.592 19.742 1.00 51.34 297 ILE A N 1
ATOM 2409 C CA . ILE A 1 297 ? -38.719 -9.625 20.496 1.00 51.34 297 ILE A CA 1
ATOM 2410 C C . ILE A 1 297 ? -39.669 -10.719 21.019 1.00 51.34 297 ILE A C 1
ATOM 2412 O O . ILE A 1 297 ? -39.266 -11.873 21.145 1.00 51.34 297 ILE A O 1
ATOM 2416 N N . ASN A 1 298 ? -40.937 -10.389 21.286 1.00 45.44 298 ASN A N 1
ATOM 2417 C CA . ASN A 1 298 ? -41.908 -11.348 21.829 1.00 45.44 298 ASN A CA 1
ATOM 2418 C C . ASN A 1 298 ? -42.545 -12.262 20.763 1.00 45.44 298 ASN A C 1
ATOM 2420 O O . ASN A 1 298 ? -43.062 -13.329 21.102 1.00 45.44 298 ASN A O 1
ATOM 2424 N N . ASN A 1 299 ? -42.504 -11.887 19.482 1.00 43.84 299 ASN A N 1
ATOM 2425 C CA . ASN A 1 299 ? -43.156 -12.634 18.404 1.00 43.84 299 ASN A CA 1
ATOM 2426 C C . ASN A 1 299 ? -42.283 -13.787 17.875 1.00 43.84 299 ASN A C 1
ATOM 2428 O O . ASN A 1 299 ? -41.824 -13.774 16.734 1.00 43.84 299 ASN A O 1
ATOM 2432 N N . ASN A 1 300 ? -42.142 -14.852 18.675 1.00 40.50 300 ASN A N 1
ATOM 2433 C CA . ASN A 1 300 ? -41.496 -16.131 18.313 1.00 40.50 300 ASN A CA 1
ATOM 2434 C C . ASN A 1 300 ? -42.279 -16.967 17.261 1.00 40.50 300 ASN A C 1
ATOM 2436 O O . ASN A 1 300 ? -42.301 -18.197 17.297 1.00 40.50 300 ASN A O 1
ATOM 2440 N N . LYS A 1 301 ? -42.928 -16.296 16.305 1.00 47.44 301 LYS A N 1
ATOM 2441 C CA . LYS A 1 301 ? -43.540 -16.854 15.093 1.00 47.44 301 LYS A CA 1
ATOM 2442 C C . LYS A 1 301 ? -43.332 -15.892 13.918 1.00 47.44 301 LYS A C 1
ATOM 2444 O O . LYS A 1 301 ? -44.298 -15.401 13.337 1.00 47.44 301 LYS A O 1
ATOM 2449 N N . LEU A 1 302 ? -42.076 -15.638 13.540 1.00 43.88 302 LEU A N 1
ATOM 2450 C CA . LEU A 1 302 ? -41.817 -15.102 12.203 1.00 43.88 302 LEU A CA 1
ATOM 2451 C C . LEU A 1 302 ? -42.174 -16.180 11.174 1.00 43.88 302 LEU A C 1
ATOM 2453 O O . LEU A 1 302 ? -41.423 -17.130 10.942 1.00 43.88 302 LEU A O 1
ATOM 2457 N N . GLY A 1 303 ? -43.348 -16.015 10.565 1.00 37.62 303 GLY A N 1
ATOM 2458 C CA . GLY A 1 303 ? -43.649 -16.626 9.280 1.00 37.62 303 GLY A CA 1
ATOM 2459 C C . GLY A 1 303 ? -42.594 -16.217 8.252 1.00 37.62 303 GLY A C 1
ATOM 2460 O O . GLY A 1 303 ? -41.954 -15.170 8.356 1.00 37.62 303 GLY A O 1
ATOM 2461 N N . LYS A 1 304 ? -42.373 -17.081 7.266 1.00 46.03 304 LYS A N 1
ATOM 2462 C CA . LYS A 1 304 ? -41.377 -16.847 6.221 1.00 46.03 304 LYS A CA 1
ATOM 2463 C C . LYS A 1 304 ? -41.802 -15.631 5.379 1.00 46.03 304 LYS A C 1
ATOM 2465 O O . LYS A 1 304 ? -42.955 -15.568 4.972 1.00 46.03 304 LYS A O 1
ATOM 2470 N N . TYR A 1 305 ? -40.845 -14.752 5.071 1.00 45.31 305 TYR A N 1
ATOM 2471 C CA . TYR A 1 305 ? -40.978 -13.568 4.202 1.00 45.31 305 TYR A CA 1
ATOM 2472 C C . TYR A 1 305 ? -41.755 -12.362 4.772 1.00 45.31 305 TYR A C 1
ATOM 2474 O O . TYR A 1 305 ? -42.877 -12.090 4.366 1.00 45.31 305 TYR A O 1
ATOM 2482 N N . ASP A 1 306 ? -41.071 -11.533 5.566 1.00 41.84 306 ASP A N 1
ATOM 2483 C CA . ASP A 1 306 ? -41.129 -10.078 5.351 1.00 41.84 306 ASP A CA 1
ATOM 2484 C C . ASP A 1 306 ? -39.758 -9.442 5.650 1.00 41.84 306 ASP A C 1
ATOM 2486 O O . ASP A 1 306 ? -39.380 -9.211 6.799 1.00 41.84 306 ASP A O 1
ATOM 2490 N N . LEU A 1 307 ? -38.966 -9.236 4.594 1.00 41.22 307 LEU A N 1
ATOM 2491 C CA . LEU A 1 307 ? -37.657 -8.576 4.680 1.00 41.22 307 LEU A CA 1
ATOM 2492 C C . LEU A 1 307 ? -37.766 -7.049 4.572 1.00 41.22 307 LEU A C 1
ATOM 2494 O O . LEU A 1 307 ? -36.853 -6.353 5.015 1.00 41.22 307 LEU A O 1
ATOM 2498 N N . ASN A 1 308 ? -38.878 -6.531 4.045 1.00 37.88 308 ASN A N 1
ATOM 2499 C CA . ASN A 1 308 ? -39.098 -5.096 3.872 1.00 37.88 308 ASN A CA 1
ATOM 2500 C C . ASN A 1 308 ? -39.339 -4.441 5.240 1.00 37.88 308 ASN A C 1
ATOM 2502 O O . ASN A 1 308 ? -38.763 -3.397 5.553 1.00 37.88 308 ASN A O 1
ATOM 2506 N N . LEU A 1 309 ? -40.105 -5.115 6.105 1.00 41.47 309 LEU A N 1
ATOM 2507 C CA . LEU A 1 309 ? -40.381 -4.668 7.471 1.00 41.47 309 LEU A CA 1
ATOM 2508 C C . LEU A 1 309 ? -39.134 -4.632 8.377 1.00 41.47 309 LEU A C 1
ATOM 2510 O O . LEU A 1 309 ? -39.139 -3.957 9.403 1.00 41.47 309 LEU A O 1
ATOM 2514 N N . PHE A 1 310 ? -38.051 -5.333 8.020 1.00 40.25 310 PHE A N 1
ATOM 2515 C CA . PHE A 1 310 ? -36.843 -5.424 8.854 1.00 40.25 310 PHE A CA 1
ATOM 2516 C C . PHE A 1 310 ? -35.926 -4.187 8.753 1.00 40.25 310 PHE A C 1
ATOM 2518 O O . PHE A 1 310 ? -35.040 -4.010 9.592 1.00 40.25 310 PHE A O 1
ATOM 2525 N N . PHE A 1 311 ? -36.124 -3.327 7.744 1.00 42.06 311 PHE A N 1
ATOM 2526 C CA . PHE A 1 311 ? -35.250 -2.179 7.457 1.00 42.06 311 PHE A CA 1
ATOM 2527 C C . PHE A 1 311 ? -35.898 -0.794 7.618 1.00 42.06 311 PHE A C 1
ATOM 2529 O O . PHE A 1 311 ? -35.179 0.202 7.572 1.00 42.06 311 PHE A O 1
ATOM 2536 N N . SER A 1 312 ? -37.203 -0.693 7.887 1.00 40.28 312 SER A N 1
ATOM 2537 C CA . SER A 1 312 ? -37.865 0.597 8.165 1.00 40.28 312 SER A CA 1
ATOM 2538 C C . SER A 1 312 ? -37.549 1.167 9.562 1.00 40.28 312 SER A C 1
ATOM 2540 O O . SER A 1 312 ? -37.507 2.383 9.747 1.00 40.28 312 SER A O 1
ATOM 2542 N N . PHE A 1 313 ? -37.295 0.306 10.554 1.00 49.56 313 PHE A N 1
ATOM 2543 C CA . PHE A 1 313 ? -37.185 0.658 11.980 1.00 49.56 313 PHE A CA 1
ATOM 2544 C C . PHE A 1 313 ? -35.815 1.224 12.401 1.00 49.56 313 PHE A C 1
ATOM 2546 O O . PHE A 1 313 ? -35.074 0.562 13.136 1.00 49.56 313 PHE A O 1
ATOM 2553 N N . PHE A 1 314 ? -35.451 2.446 11.983 1.00 43.62 314 PHE A N 1
ATOM 2554 C CA . PHE A 1 314 ? -34.088 2.941 12.233 1.00 43.62 314 PHE A CA 1
ATOM 2555 C C . PHE A 1 314 ? -33.904 4.394 12.739 1.00 43.62 314 PHE A C 1
ATOM 2557 O O . PHE A 1 314 ? -33.833 5.356 11.984 1.00 43.62 314 PHE A O 1
ATOM 2564 N N . PHE A 1 315 ? -33.599 4.456 14.050 1.00 45.97 315 PHE A N 1
ATOM 2565 C CA . PHE A 1 315 ? -32.733 5.420 14.761 1.00 45.97 315 PHE A CA 1
ATOM 2566 C C . PHE A 1 315 ? -33.322 6.720 15.353 1.00 45.97 315 PHE A C 1
ATOM 2568 O O . PHE A 1 315 ? -33.279 7.796 14.753 1.00 45.97 315 PHE A O 1
ATOM 2575 N N . LYS A 1 316 ? -33.643 6.671 16.654 1.00 38.50 316 LYS A N 1
ATOM 2576 C CA . LYS A 1 316 ? -33.853 7.856 17.503 1.00 38.50 316 LYS A CA 1
ATOM 2577 C C . LYS A 1 316 ? -32.514 8.500 17.902 1.00 38.50 316 LYS A C 1
ATOM 2579 O O . LYS A 1 316 ? -31.537 7.818 18.222 1.00 38.50 316 LYS A O 1
ATOM 2584 N N . LYS A 1 317 ? -32.452 9.836 17.901 1.00 30.00 317 LYS A N 1
ATOM 2585 C CA . LYS A 1 317 ? -31.281 10.600 18.368 1.00 30.00 317 LYS A CA 1
ATOM 2586 C C . LYS A 1 317 ? -31.437 10.920 19.857 1.00 30.00 317 LYS A C 1
ATOM 2588 O O . LYS A 1 317 ? -32.389 11.599 20.231 1.00 30.00 317 LYS A O 1
ATOM 2593 N N . LYS A 1 318 ? -30.470 10.523 20.692 1.00 32.31 318 LYS A N 1
ATOM 2594 C CA . LYS A 1 318 ? -30.384 11.031 22.070 1.00 32.31 318 LYS A CA 1
ATOM 2595 C C . LYS A 1 318 ? -29.915 12.495 22.056 1.00 32.31 318 LYS A C 1
ATOM 2597 O O . LYS A 1 318 ? -28.957 12.820 21.350 1.00 32.31 318 LYS A O 1
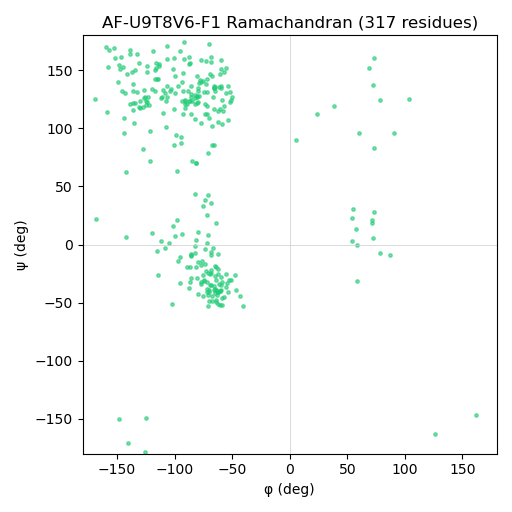ATOM 2602 N N . ILE A 1 319 ? -30.623 13.350 22.796 1.00 35.84 319 ILE A N 1
ATOM 2603 C CA . ILE A 1 319 ? -30.232 14.738 23.097 1.00 35.84 319 ILE A CA 1
ATOM 2604 C C . ILE A 1 319 ? -29.149 14.716 24.182 1.00 35.84 319 ILE A C 1
ATOM 2606 O O . ILE A 1 319 ? -29.300 13.905 25.127 1.00 35.84 319 ILE A O 1
#

Nearest PDB structures (foldseek):
  7t34-assembly1_A  TM=3.566E-01  e=3.709E-01  Arabidopsis thaliana

Solvent-accessible surface area (backbone atoms only — not comparable to full-atom values): 19799 Å² total; per-residue (Å²): 110,29,62,47,87,51,101,74,9,34,36,56,74,41,67,72,10,68,93,41,83,72,85,80,50,59,52,85,4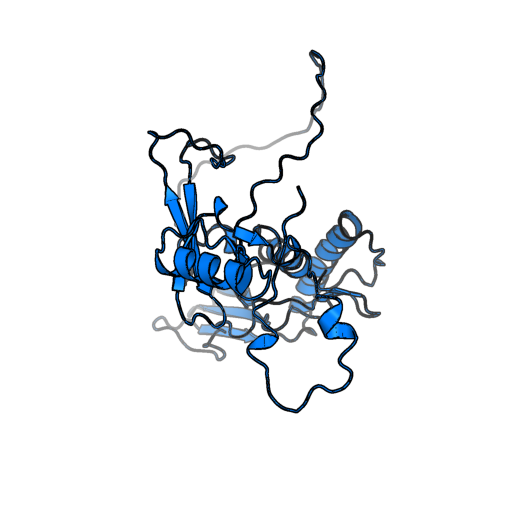2,70,45,100,80,51,24,35,50,23,37,46,77,60,54,76,86,36,71,77,40,39,58,42,28,36,55,43,18,35,58,47,42,56,47,34,39,75,75,64,72,44,90,73,58,78,90,37,30,19,31,64,57,69,35,60,56,41,48,48,30,34,41,43,36,40,43,63,82,66,84,51,76,45,78,49,52,35,38,34,21,74,54,80,30,69,46,58,78,54,39,44,41,41,53,54,27,34,31,60,64,55,77,64,87,44,76,18,83,58,67,70,56,57,94,58,74,97,70,80,83,81,71,82,81,77,82,85,84,89,81,84,86,88,79,88,81,84,89,90,86,82,88,89,87,88,86,88,81,87,87,82,90,76,94,63,86,81,71,74,84,76,76,87,51,67,73,40,61,27,29,36,32,38,84,64,62,84,48,69,67,47,54,48,54,37,50,60,33,50,77,75,70,80,32,59,52,54,39,43,59,24,38,28,71,41,76,50,75,45,76,52,78,94,83,77,96,62,100,72,70,56,85,68,100,55,102,62,92,73,29,54,50,54,37,36,34,29,37,37,64,94,71,80,42,75,48,73,42,48,67,90,30,52,43,58,56,84,78,50,54,89,61,76,62,71,73,69,73,70,56,90,70,78,67,88,85,68,72,69,75,71,70,64,66,40,42,71,82,86,131

InterPro domains:
  IPR031915 Cryptic loci regulator 2, N-terminal [PF16761] (79-139)
  IPR038986 Cryptic loci regulator 2 [PTHR38046] (6-295)

Organism: Rhizophagus irregularis (strain DAOM 181602 / DAOM 197198 / MUCL 43194) (NCBI:txid747089)

pLDDT: mean 71.41, std 24.06, range [24.67, 97.94]

Mean predicted aligned error: 20.21 Å

Radius of gyration: 28.15 Å; Cα contacts (8 Å, |Δi|>4): 460; chains: 1; bounding box: 85×53×63 Å

Secondary structure (DSSP, 8-state):
--EEEETTEEEE---S-TT----S--S--B-TTS-EEEEEEPPTTSHHHHHHHHHHHHHHHHHHHHHH-----GGG-SBSSPPTT-EEEEEEEE-TTSS-EEEEEEEESSS-BSSHHHHHHHHHHHHTTT-S---STTGGG-SS-S----PPP------------------------------------PPP-TT-EEEEEGGGS--HHHHHHHHHHHHHSS---SEEEEEEEEEEEEEEPSSS--TT----SSSS--EEEEEEEEEETTT--EEEEEGGGEEEGGGS-----HHHHH-----S---STTTS---PPP-

Foldseek 3Di:
DQWDQDPQAIEGRFAQQPPFDDDPFADFDQDPQRKTKHKDWDDCPDPVNQVLQLVLLQLVQVVCVVPVVDDDDPSRSGYPHPHPNKTKIWIWIAHNVNPDIDTFIWTTGNDTDRGSVLCNQVSNCRNVVVQDQRPHPDSVVVPDPDDDDDDDDDDDDDDDDDDDDDDDDDDDDDDDDDDDDDPDPPPQLDDDDQFFKWWFQLVQQPDPVSVVLQVVQVPPPVARPRTFIKGFHDKDKDWDDDDDDDPPFDADPDPDGTTIWMKTWIQTPPVRDTGIGGPVRIDHPPQFDQDDDPVVVPPPDPDPDDPVVVRRRGGDHDD

Sequence (319 aa):
MHVEITSYGIKVTATDGIGSSQPKNLKPVNDEKGNVSYYQRFTNKDQRAEHWLQRLGKALADYLRKYGKMNISKENEKLVDFPEGYVLYQHNKEYKDNTKSRHDRYLYGAYKFRSPKEFEPHLIWLVSGQVNNCKCVYCNNSSRGINNGKRKESTLEKTINDRSTKKIKNDSEAKKIEVENVNKPKFAKTLYRRGEIVMVNLNKTGKAHHTELIRNSSDENDISIFYWPGVILETSKVPITDNMSDDTASANSDGCGIIYKAYYKIHLLELSEVIQVDRKTLLPWLACKKEIPKSFINNNKLGKYDLNLFFSFFFKKKI